Protein AF-A0A959UXY4-F1 (afdb_monomer_lite)

Sequence (237 aa):
GVEIIVDDTPGAIILSCFDPVRREIARLSMHQLVKDGRIHPARIEEIVGKTRKHLEEEIMEVGKRTCIDLGIHGLHGELIRMVGRMKYRSSYGQNLLQHSREVANLSAIMASELGLNPKAAKRAGLLHDIGKVPDEEPELPHAILGMKLAEKYGEKPDICNAIGAHHDEIEMTTLLSPIVQACDAISGARPGARREAVEAYIQRLKDLESLAMSYDGVTKAFAIQAGRELRVMVESE

Radius of gyration: 22.15 Å; chains: 1; bounding box: 49×63×54 Å

Foldseek 3Di:
DWDWDDDPPPPDIDIDDPALLLSVLVVQLVVVCVVVVDDDDVSSVVSSVVSNVVLQVQLLVQLVVLCVVLVHDDFFSVLSSLLSSLQRDDDLNHRRNVLLQQLLVQQLVVCVVVVHHSNLLSLLSNQLQSLVRDPDNDPDDSLQSSLVVCVVRPHDPLSSLLSNCLVHNDDNPDPSNVSSNVSSCVSCPDVVNRPCVPVVLVVLQVVLFVVLVVDPQWPGWGQPPSNPDIDTDGDDD

Secondary structure (DSSP, 8-state):
--EEE--SSTT--EEE-S-HHHHHHHHHHHHHHHHH----HHHHHHHHHHHHHHHHHHHHHHHHHHHHHHT-----HHHHHHHHHGGG-EETTEEHHHHHHHHHHHHHHHHHHTTS-HHHHHHHHHHTTGGGS-SS--SS-HHHHHHHHHHHTT--HHHHHHHHSTTSSS---STHHHHHHHHHHHHHHSTTTS-HHHHHHHHHHHHHHHHHHTSTTEEEEEEEGGGTEEEEEE---

Structure (mmCIF, N/CA/C/O backbone):
data_AF-A0A959UXY4-F1
#
_entry.id   AF-A0A959UXY4-F1
#
loop_
_atom_site.group_PDB
_atom_site.id
_atom_site.type_symbol
_atom_site.label_atom_id
_atom_site.label_alt_id
_atom_site.label_comp_id
_atom_site.label_asym_id
_atom_site.label_entity_id
_atom_site.label_seq_id
_atom_site.pdbx_PDB_ins_code
_atom_site.Cartn_x
_atom_site.Cartn_y
_atom_site.Cartn_z
_atom_site.occupancy
_atom_site.B_iso_or_equiv
_atom_site.auth_seq_id
_atom_site.auth_comp_id
_atom_site.auth_asym_id
_atom_site.auth_atom_id
_atom_site.pdbx_PDB_model_num
ATOM 1 N N . GLY A 1 1 ? 18.788 -4.533 -11.554 1.00 75.75 1 GLY A N 1
ATOM 2 C CA . GLY A 1 1 ? 17.656 -4.361 -10.618 1.00 75.75 1 GLY A CA 1
ATOM 3 C C . GLY A 1 1 ? 16.308 -4.552 -11.292 1.00 75.75 1 GLY A C 1
ATOM 4 O O . GLY A 1 1 ? 15.395 -5.044 -10.646 1.00 75.75 1 GLY A O 1
ATOM 5 N N . VAL A 1 2 ? 16.188 -4.171 -12.565 1.00 85.50 2 VAL A N 1
ATOM 6 C CA . VAL A 1 2 ? 15.090 -4.549 -13.464 1.00 85.50 2 VAL A CA 1
ATOM 7 C C . VAL A 1 2 ? 15.734 -5.310 -14.618 1.00 85.50 2 VAL A C 1
ATOM 9 O O . VAL A 1 2 ? 16.774 -4.868 -15.109 1.00 85.50 2 VAL A O 1
ATOM 12 N N . GLU A 1 3 ? 15.173 -6.451 -14.990 1.00 86.06 3 GLU A N 1
ATOM 13 C CA . GLU A 1 3 ? 15.590 -7.218 -16.159 1.00 86.06 3 GLU A CA 1
ATOM 14 C C . GLU A 1 3 ? 14.814 -6.720 -17.381 1.00 86.06 3 GLU A C 1
ATOM 16 O O . GLU A 1 3 ? 13.599 -6.508 -17.319 1.00 86.06 3 GLU A O 1
ATOM 21 N N . ILE A 1 4 ? 15.537 -6.478 -18.473 1.00 86.19 4 ILE A N 1
ATOM 22 C CA . ILE A 1 4 ? 14.972 -6.020 -19.740 1.00 86.19 4 ILE A CA 1
ATOM 23 C C . ILE A 1 4 ? 15.039 -7.197 -20.699 1.00 86.19 4 ILE A C 1
ATOM 25 O O . ILE A 1 4 ? 16.128 -7.641 -21.054 1.00 86.19 4 ILE A O 1
ATOM 29 N N . ILE A 1 5 ? 13.875 -7.685 -21.107 1.00 84.00 5 ILE A N 1
ATOM 30 C CA . ILE A 1 5 ? 13.743 -8.807 -22.028 1.00 84.00 5 ILE A CA 1
ATOM 31 C C . ILE A 1 5 ? 13.301 -8.234 -23.373 1.00 84.00 5 ILE A C 1
ATOM 33 O O . ILE A 1 5 ? 12.268 -7.565 -23.477 1.00 84.00 5 ILE A O 1
ATOM 37 N N . VAL A 1 6 ? 14.121 -8.478 -24.389 1.00 81.88 6 VAL A N 1
ATOM 38 C CA . VAL A 1 6 ? 13.830 -8.163 -25.787 1.00 81.88 6 VAL A CA 1
ATOM 39 C C . VAL A 1 6 ? 13.680 -9.499 -26.496 1.00 81.88 6 VAL A C 1
ATOM 41 O O . VAL A 1 6 ? 14.606 -10.304 -26.473 1.00 81.88 6 VAL A O 1
ATOM 44 N N . ASP A 1 7 ? 12.501 -9.736 -27.055 1.00 81.31 7 ASP A N 1
ATOM 45 C CA . ASP A 1 7 ? 12.156 -10.964 -27.773 1.00 81.31 7 ASP A CA 1
ATOM 46 C C . ASP A 1 7 ? 11.879 -10.639 -29.251 1.00 81.31 7 ASP A C 1
ATOM 48 O O . ASP A 1 7 ? 11.870 -9.470 -29.645 1.00 81.31 7 ASP A O 1
ATOM 52 N N . ASP A 1 8 ? 11.592 -11.657 -30.059 1.00 82.62 8 ASP A N 1
ATOM 53 C CA . ASP A 1 8 ? 11.307 -11.561 -31.495 1.00 82.62 8 ASP A CA 1
ATOM 54 C C . ASP A 1 8 ? 10.045 -10.736 -31.822 1.00 82.62 8 ASP A C 1
ATOM 56 O O . ASP A 1 8 ? 9.757 -10.468 -32.989 1.00 82.62 8 ASP A O 1
ATOM 60 N N . THR A 1 9 ? 9.287 -10.298 -30.809 1.00 79.06 9 THR A N 1
ATOM 61 C CA . THR A 1 9 ? 8.125 -9.416 -30.978 1.00 79.06 9 THR A CA 1
ATOM 62 C C . THR A 1 9 ? 8.576 -7.994 -31.345 1.00 79.06 9 THR A C 1
ATOM 64 O O . THR A 1 9 ? 9.109 -7.275 -30.492 1.00 79.06 9 THR A O 1
ATOM 67 N N . PRO A 1 10 ? 8.317 -7.512 -32.577 1.00 78.12 10 PRO A N 1
ATOM 68 C CA . PRO A 1 10 ? 8.800 -6.206 -33.010 1.00 78.12 10 PRO A CA 1
ATOM 69 C C . PRO A 1 10 ? 8.167 -5.066 -32.207 1.00 78.12 10 PRO A C 1
ATOM 71 O O . PRO A 1 10 ? 6.953 -5.013 -32.018 1.00 78.12 10 PRO A O 1
ATOM 74 N N . GLY A 1 11 ? 8.992 -4.114 -31.767 1.00 76.88 11 GLY A N 1
ATOM 75 C CA . GLY A 1 11 ? 8.528 -2.900 -31.087 1.00 76.88 11 GLY A CA 1
ATOM 76 C C . GLY A 1 11 ? 8.064 -3.095 -29.638 1.00 76.88 11 GLY A C 1
ATOM 77 O O . GLY A 1 11 ? 7.543 -2.147 -29.050 1.00 76.88 11 GLY A O 1
ATOM 78 N N . ALA A 1 12 ? 8.262 -4.279 -29.049 1.00 82.25 12 ALA A N 1
ATOM 79 C CA . ALA A 1 12 ? 7.937 -4.559 -27.655 1.00 82.25 12 ALA A CA 1
ATOM 80 C C . ALA A 1 12 ? 9.205 -4.746 -26.807 1.00 82.25 12 ALA A C 1
ATOM 82 O O . ALA A 1 12 ? 10.166 -5.384 -27.224 1.00 82.25 12 ALA A O 1
ATOM 83 N N . ILE A 1 13 ? 9.191 -4.195 -25.590 1.00 84.44 13 ILE A N 1
ATOM 84 C CA . ILE A 1 13 ? 10.221 -4.419 -24.570 1.00 84.44 13 ILE A CA 1
ATOM 85 C C . ILE A 1 13 ? 9.508 -4.839 -23.292 1.00 84.44 13 ILE A C 1
ATOM 87 O O . ILE A 1 13 ? 8.605 -4.140 -22.823 1.00 84.44 13 ILE A O 1
ATOM 91 N N . ILE A 1 14 ? 9.922 -5.965 -22.718 1.00 86.31 14 ILE A N 1
ATOM 92 C CA . ILE A 1 14 ? 9.356 -6.490 -21.479 1.00 86.31 14 ILE A CA 1
ATOM 93 C C . ILE A 1 14 ? 10.274 -6.100 -20.318 1.00 86.31 14 ILE A C 1
ATOM 95 O O . ILE A 1 14 ? 11.487 -6.291 -20.369 1.00 86.31 14 ILE A O 1
ATOM 99 N N . LEU A 1 15 ? 9.685 -5.541 -19.258 1.00 87.50 15 LEU A N 1
ATOM 100 C CA . LEU A 1 15 ? 10.387 -5.176 -18.027 1.00 87.50 15 LEU A CA 1
ATOM 101 C C . LEU A 1 15 ? 9.962 -6.113 -16.897 1.00 87.50 15 LEU A C 1
ATOM 103 O O . LEU A 1 15 ? 8.807 -6.080 -16.463 1.00 87.50 15 LEU A O 1
ATOM 107 N N . SER A 1 16 ? 10.904 -6.907 -16.396 1.00 83.81 16 SER A N 1
ATOM 108 C CA . SER A 1 16 ? 10.689 -7.834 -15.285 1.00 83.81 16 SER A CA 1
ATOM 109 C C . SER A 1 16 ? 11.364 -7.316 -14.012 1.00 83.81 16 SER A C 1
ATOM 111 O O . SER A 1 16 ? 12.561 -7.026 -13.986 1.00 83.81 16 SER A O 1
ATOM 113 N N . CYS A 1 17 ? 10.583 -7.121 -12.946 1.00 83.00 17 CYS A N 1
ATOM 114 C CA . CYS A 1 17 ? 11.075 -6.710 -11.627 1.00 83.00 17 CYS A CA 1
ATOM 115 C C . CYS A 1 17 ? 9.990 -6.907 -10.570 1.00 83.00 17 CYS A C 1
ATOM 117 O O . CYS A 1 17 ? 8.862 -6.471 -10.790 1.00 83.00 17 CYS A O 1
ATOM 119 N N . PHE A 1 18 ? 10.314 -7.485 -9.415 1.00 78.56 18 PHE A N 1
ATOM 120 C CA . PHE A 1 18 ? 9.359 -7.651 -8.312 1.00 78.56 18 PHE A CA 1
ATOM 121 C C . PHE A 1 18 ? 8.891 -6.313 -7.723 1.00 78.56 18 PHE A C 1
ATOM 123 O O . PHE A 1 18 ? 7.691 -6.118 -7.529 1.00 78.56 18 PHE A O 1
ATOM 130 N N . ASP A 1 19 ? 9.807 -5.356 -7.559 1.00 84.44 19 ASP A N 1
ATOM 131 C CA . ASP A 1 19 ? 9.499 -4.020 -7.047 1.00 84.44 19 ASP A CA 1
ATOM 132 C C . ASP A 1 19 ? 8.766 -3.182 -8.120 1.00 84.44 19 ASP A C 1
ATOM 134 O O . ASP A 1 19 ? 9.353 -2.826 -9.155 1.00 84.44 19 ASP A O 1
ATOM 138 N N . PRO A 1 20 ? 7.483 -2.834 -7.900 1.00 86.50 20 PRO A N 1
ATOM 139 C CA . PRO A 1 20 ? 6.706 -2.078 -8.873 1.00 86.50 20 PRO A CA 1
ATOM 140 C C . PRO A 1 20 ? 7.230 -0.653 -9.086 1.00 86.50 20 PRO A C 1
ATOM 142 O O . PRO A 1 20 ? 7.136 -0.134 -10.197 1.00 86.50 20 PRO A O 1
ATOM 145 N N . VAL A 1 21 ? 7.818 -0.026 -8.062 1.00 91.38 21 VAL A N 1
ATOM 146 C CA . VAL A 1 21 ? 8.375 1.330 -8.157 1.00 91.38 21 VAL A CA 1
ATOM 147 C C . VAL A 1 21 ? 9.617 1.304 -9.042 1.00 91.38 21 VAL A C 1
ATOM 149 O O . VAL A 1 21 ? 9.743 2.113 -9.959 1.00 91.38 21 VAL A O 1
ATOM 152 N N . ARG A 1 22 ? 10.512 0.324 -8.854 1.00 91.00 22 ARG A N 1
ATOM 153 C CA . ARG A 1 22 ? 11.678 0.149 -9.746 1.00 91.00 22 ARG A CA 1
ATOM 154 C C . ARG A 1 22 ? 11.259 -0.126 -11.183 1.00 91.00 22 ARG A C 1
ATOM 156 O O . ARG A 1 22 ? 11.876 0.412 -12.105 1.00 91.00 22 ARG A O 1
ATOM 163 N N . ARG A 1 23 ? 10.215 -0.936 -11.376 1.00 90.81 23 ARG A N 1
ATOM 164 C CA . ARG A 1 23 ? 9.656 -1.222 -12.703 1.00 90.81 23 ARG A CA 1
ATOM 165 C C . ARG A 1 23 ? 9.147 0.050 -13.381 1.00 90.81 23 ARG A C 1
ATOM 167 O O . ARG A 1 23 ? 9.431 0.260 -14.558 1.00 90.81 23 ARG A O 1
ATOM 174 N N . GLU A 1 24 ? 8.472 0.919 -12.635 1.00 92.44 24 GLU A N 1
ATOM 175 C CA . GLU A 1 24 ? 7.969 2.191 -13.155 1.00 92.44 24 GLU A CA 1
ATOM 176 C C . GLU A 1 24 ? 9.095 3.183 -13.477 1.00 92.44 24 GLU A C 1
ATOM 178 O O . GLU A 1 24 ? 9.081 3.798 -14.546 1.00 92.44 24 GLU A O 1
ATOM 183 N N . ILE A 1 25 ? 10.128 3.269 -12.627 1.00 94.44 25 ILE A N 1
ATOM 184 C CA . ILE A 1 25 ? 11.339 4.054 -12.922 1.00 94.44 25 ILE A CA 1
ATOM 185 C C . ILE A 1 25 ? 11.953 3.587 -14.242 1.00 94.44 25 ILE A C 1
ATOM 187 O O . ILE A 1 25 ? 12.269 4.418 -15.095 1.00 94.44 25 ILE A O 1
ATOM 191 N N . ALA A 1 26 ? 12.107 2.275 -14.437 1.00 93.75 26 ALA A N 1
ATOM 192 C CA . ALA A 1 26 ? 12.662 1.727 -15.670 1.00 93.75 26 ALA A CA 1
ATOM 193 C C . ALA A 1 26 ? 11.776 2.047 -16.882 1.00 93.75 26 ALA A C 1
ATOM 195 O O . ALA A 1 26 ? 12.289 2.515 -17.896 1.00 93.75 26 ALA A O 1
ATOM 196 N N . ARG A 1 27 ? 10.452 1.882 -16.768 1.00 93.75 27 ARG A N 1
ATOM 197 C CA . ARG A 1 27 ? 9.496 2.176 -17.846 1.00 93.75 27 ARG A CA 1
ATOM 198 C C . ARG A 1 27 ? 9.575 3.633 -18.302 1.00 93.75 27 ARG A C 1
ATOM 200 O O . ARG A 1 27 ? 9.703 3.898 -19.498 1.00 93.75 27 ARG A O 1
ATOM 207 N N . LEU A 1 28 ? 9.522 4.573 -17.359 1.00 94.06 28 LEU A N 1
ATOM 208 C CA . LEU A 1 28 ? 9.598 6.008 -17.637 1.00 94.06 28 LEU A CA 1
ATOM 209 C C . LEU A 1 28 ? 10.970 6.409 -18.190 1.00 94.06 28 LEU A C 1
ATOM 211 O O . LEU A 1 28 ? 11.040 7.164 -19.160 1.00 94.06 28 LEU A O 1
ATOM 215 N N . SER A 1 29 ? 12.049 5.860 -17.624 1.00 94.62 29 SER A N 1
ATOM 216 C CA . SER A 1 29 ? 13.415 6.133 -18.089 1.00 94.62 29 SER A CA 1
ATOM 217 C C . SER A 1 29 ? 13.623 5.649 -19.523 1.00 94.62 29 SER A C 1
ATOM 219 O O . SER A 1 29 ? 14.122 6.400 -20.358 1.00 94.62 29 SER A O 1
ATOM 221 N N . MET A 1 30 ? 13.182 4.427 -19.838 1.00 91.62 30 MET A N 1
ATOM 222 C CA . MET A 1 30 ? 13.254 3.861 -21.188 1.00 91.62 30 MET A CA 1
ATOM 223 C C . MET A 1 30 ? 12.446 4.687 -22.186 1.00 91.62 30 MET A C 1
ATOM 225 O O . MET A 1 30 ? 12.937 4.991 -23.270 1.00 91.62 30 MET A O 1
ATOM 229 N N . HIS A 1 31 ? 11.239 5.117 -21.813 1.00 91.56 31 HIS A N 1
ATOM 230 C CA . HIS A 1 31 ? 10.421 5.969 -22.672 1.00 91.56 31 HIS A CA 1
ATOM 231 C C . HIS A 1 31 ? 11.117 7.300 -23.005 1.00 91.56 31 HIS A C 1
ATOM 233 O O . HIS A 1 31 ? 11.117 7.728 -24.159 1.00 91.56 31 HIS A O 1
ATOM 239 N N . GLN A 1 32 ? 11.754 7.938 -22.016 1.00 92.50 32 GLN A N 1
ATOM 240 C CA . GLN A 1 32 ? 12.512 9.175 -22.228 1.00 92.50 32 GLN A CA 1
ATOM 241 C C . GLN A 1 32 ? 13.758 8.953 -23.096 1.00 92.50 32 GLN A C 1
ATOM 243 O O . GLN A 1 32 ? 13.992 9.730 -24.019 1.00 92.50 32 GLN A O 1
ATOM 248 N N . LEU A 1 33 ? 14.524 7.886 -22.843 1.00 92.69 33 LEU A N 1
ATOM 249 C CA . LEU A 1 33 ? 15.726 7.530 -23.607 1.00 92.69 33 LEU A CA 1
ATOM 250 C C . LEU A 1 33 ? 15.416 7.259 -25.084 1.00 92.69 33 LEU A C 1
ATOM 252 O O . LEU A 1 33 ? 16.105 7.777 -25.960 1.00 92.69 33 LEU A O 1
ATOM 256 N N . VAL A 1 34 ? 14.359 6.490 -25.362 1.00 90.81 34 VAL A N 1
ATOM 257 C CA . VAL A 1 34 ? 13.923 6.184 -26.735 1.00 90.81 34 VAL A CA 1
ATOM 258 C C . VAL A 1 34 ? 13.473 7.453 -27.457 1.00 90.81 34 VAL A C 1
ATOM 260 O O . VAL A 1 34 ? 13.837 7.658 -28.611 1.00 90.81 34 VAL A O 1
ATOM 263 N N . LYS A 1 35 ? 12.733 8.338 -26.777 1.00 90.75 35 LYS A N 1
ATOM 264 C CA . LYS A 1 35 ? 12.287 9.616 -27.349 1.00 90.75 35 LYS A CA 1
ATOM 265 C C . LYS A 1 35 ? 13.448 10.576 -27.642 1.00 90.75 35 LYS A C 1
ATOM 267 O O . LYS A 1 35 ? 13.383 11.324 -28.611 1.00 90.75 35 LYS A O 1
ATOM 272 N N . ASP A 1 36 ? 14.481 10.571 -26.804 1.00 89.94 36 ASP A N 1
ATOM 273 C CA . ASP A 1 36 ? 15.691 11.392 -26.960 1.00 89.94 36 ASP A CA 1
ATOM 274 C C . ASP A 1 36 ? 16.657 10.828 -28.024 1.00 89.94 36 ASP A C 1
ATOM 276 O O . ASP A 1 36 ? 17.483 11.555 -28.569 1.00 89.94 36 ASP A O 1
ATOM 280 N N . GLY A 1 37 ? 16.587 9.525 -28.324 1.00 87.00 37 GLY A N 1
ATOM 281 C CA . GLY A 1 37 ? 17.426 8.851 -29.326 1.00 87.00 37 GLY A CA 1
ATOM 282 C C . GLY A 1 37 ? 18.900 8.675 -28.930 1.00 87.00 37 GLY A C 1
ATOM 283 O O . GLY A 1 37 ? 19.669 8.058 -29.664 1.00 87.00 37 GLY A O 1
ATOM 284 N N . ARG A 1 38 ? 19.311 9.185 -27.762 1.00 89.00 38 ARG A N 1
ATOM 285 C CA . ARG A 1 38 ? 20.680 9.104 -27.230 1.00 89.00 38 ARG A CA 1
ATOM 286 C C . ARG A 1 38 ? 20.743 8.101 -26.089 1.00 89.00 38 ARG A C 1
ATOM 288 O O . ARG A 1 38 ? 20.351 8.401 -24.963 1.00 89.00 38 ARG A O 1
ATOM 295 N N . ILE A 1 39 ? 21.274 6.917 -26.376 1.00 91.19 39 ILE A N 1
ATOM 296 C CA . ILE A 1 39 ? 21.349 5.812 -25.417 1.00 91.19 39 ILE A CA 1
ATOM 297 C C . ILE A 1 39 ? 22.817 5.431 -25.217 1.00 91.19 39 ILE A C 1
ATOM 299 O O . ILE A 1 39 ? 23.380 4.640 -25.965 1.00 91.19 39 ILE A O 1
ATOM 303 N N . HIS A 1 40 ? 23.450 6.031 -24.209 1.00 90.44 40 HIS A N 1
ATOM 304 C CA . HIS A 1 40 ? 24.809 5.704 -23.769 1.00 90.44 40 HIS A CA 1
ATOM 305 C C . HIS A 1 40 ? 24.879 5.720 -22.232 1.00 90.44 40 HIS A C 1
ATOM 307 O O . HIS A 1 40 ? 24.042 6.380 -21.607 1.00 90.44 40 HIS A O 1
ATOM 313 N N . PRO A 1 41 ? 25.865 5.051 -21.601 1.00 93.94 41 PRO A N 1
ATOM 314 C CA . PRO A 1 41 ? 25.872 4.805 -20.154 1.00 93.94 41 PRO A CA 1
ATOM 315 C C . PRO A 1 41 ? 25.607 6.046 -19.287 1.00 93.94 41 PRO A C 1
ATOM 317 O O . PRO A 1 41 ? 24.658 6.057 -18.509 1.00 93.94 41 PRO A O 1
ATOM 320 N N . ALA A 1 42 ? 26.345 7.139 -19.508 1.00 94.31 42 ALA A N 1
ATOM 321 C CA . ALA A 1 42 ? 26.169 8.376 -18.738 1.00 94.31 42 ALA A CA 1
ATOM 322 C C . ALA A 1 42 ? 24.754 8.983 -18.849 1.00 94.31 42 ALA A C 1
ATOM 324 O O . ALA A 1 42 ? 24.222 9.516 -17.877 1.00 94.31 42 ALA A O 1
ATOM 325 N N . ARG A 1 43 ? 24.115 8.884 -20.023 1.00 92.94 43 ARG A N 1
ATOM 326 C CA . ARG A 1 43 ? 22.756 9.402 -20.230 1.00 92.94 43 ARG A CA 1
ATOM 327 C C . ARG A 1 43 ? 21.711 8.533 -19.542 1.00 92.94 43 ARG A C 1
ATOM 329 O O . ARG A 1 43 ? 20.743 9.061 -19.002 1.00 92.94 43 ARG A O 1
ATOM 336 N N . ILE A 1 44 ? 21.913 7.216 -19.549 1.00 93.62 44 ILE A N 1
ATOM 337 C CA . ILE A 1 44 ? 21.045 6.267 -18.845 1.00 93.62 44 ILE A CA 1
ATOM 338 C C . ILE A 1 44 ? 21.063 6.578 -17.347 1.00 93.62 44 ILE A C 1
ATOM 340 O O . ILE A 1 44 ? 20.001 6.739 -16.751 1.00 93.62 44 ILE A O 1
ATOM 344 N N . GLU A 1 45 ? 22.248 6.730 -16.753 1.00 93.94 45 GLU A N 1
ATOM 345 C CA . GLU A 1 45 ? 22.390 7.067 -15.332 1.00 93.94 45 GLU A CA 1
ATOM 346 C C . GLU A 1 45 ? 21.721 8.403 -14.982 1.00 93.94 45 GLU A C 1
ATOM 348 O O . GLU A 1 45 ? 20.969 8.485 -14.008 1.00 93.94 45 GLU A O 1
ATOM 353 N N . GLU A 1 46 ? 21.923 9.431 -15.813 1.00 95.00 46 GLU A N 1
ATOM 354 C CA . GLU A 1 46 ? 21.297 10.744 -15.645 1.00 95.00 46 GLU A CA 1
ATOM 355 C C . GLU A 1 46 ? 19.760 10.655 -15.654 1.00 95.00 46 GLU A C 1
ATOM 357 O O . GLU A 1 46 ? 19.098 11.174 -14.749 1.00 95.00 46 GLU A O 1
ATOM 362 N N . ILE A 1 47 ? 19.180 9.998 -16.666 1.00 95.75 47 ILE A N 1
ATOM 363 C CA . ILE A 1 47 ? 17.723 9.892 -16.826 1.00 95.75 47 ILE A CA 1
ATOM 364 C C . ILE A 1 47 ? 17.110 9.038 -15.717 1.00 95.75 47 ILE A C 1
ATOM 366 O O . ILE A 1 47 ? 16.077 9.418 -15.158 1.00 95.75 47 ILE A O 1
ATOM 370 N N . VAL A 1 48 ? 17.746 7.925 -15.347 1.00 95.38 48 VAL A N 1
ATOM 371 C CA . VAL A 1 48 ? 17.277 7.071 -14.247 1.00 95.38 48 VAL A CA 1
ATOM 372 C C . VAL A 1 48 ? 17.315 7.832 -12.922 1.00 95.38 48 VAL A C 1
ATOM 374 O O . VAL A 1 48 ? 16.3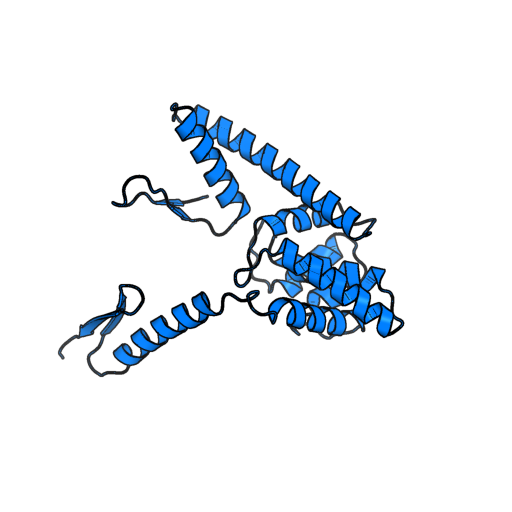48 7.773 -12.161 1.00 95.38 48 VAL A O 1
ATOM 377 N N . GLY A 1 49 ? 18.383 8.590 -12.654 1.00 96.31 49 GLY A N 1
ATOM 378 C CA . GLY A 1 49 ? 18.501 9.420 -11.454 1.00 96.31 49 GLY A CA 1
ATOM 379 C C . GLY A 1 49 ? 17.414 10.495 -11.372 1.00 96.31 49 GLY A C 1
ATOM 380 O O . GLY A 1 49 ? 16.745 10.626 -10.343 1.00 96.31 49 GLY A O 1
ATOM 381 N N . LYS A 1 50 ? 17.176 11.218 -12.474 1.00 96.31 50 LYS A N 1
ATOM 382 C CA . LYS A 1 50 ? 16.103 12.223 -12.570 1.00 96.31 50 LYS A CA 1
ATOM 383 C C . LYS A 1 50 ? 14.718 11.607 -12.384 1.00 96.31 50 LYS A C 1
ATOM 385 O O . LYS A 1 50 ? 13.925 12.116 -11.595 1.00 96.31 50 LYS A O 1
ATOM 390 N N . THR A 1 51 ? 14.449 10.497 -13.066 1.00 96.25 51 THR A N 1
ATOM 391 C CA . THR A 1 51 ? 13.161 9.792 -13.000 1.00 96.25 51 THR A CA 1
ATOM 392 C C . THR A 1 51 ? 12.892 9.262 -11.597 1.00 96.25 51 THR A C 1
ATOM 394 O O . THR A 1 51 ? 11.791 9.434 -11.086 1.00 96.25 51 THR A O 1
ATOM 397 N N . ARG A 1 52 ? 13.900 8.684 -10.930 1.00 95.50 52 ARG A N 1
ATOM 398 C CA . ARG A 1 52 ? 13.781 8.231 -9.538 1.00 95.50 52 ARG A CA 1
ATOM 399 C C . ARG A 1 52 ? 13.392 9.375 -8.605 1.00 95.50 52 ARG A C 1
ATOM 401 O O . ARG A 1 52 ? 12.482 9.207 -7.802 1.00 95.50 52 ARG A O 1
ATOM 408 N N . LYS A 1 53 ? 14.072 10.523 -8.710 1.00 96.25 53 LYS A N 1
ATOM 409 C CA . LYS A 1 53 ? 13.778 11.689 -7.868 1.00 96.25 53 LYS A CA 1
ATOM 410 C C . LYS A 1 53 ? 12.348 12.186 -8.085 1.00 96.25 53 LYS A C 1
ATOM 412 O O . LYS A 1 53 ? 11.629 12.394 -7.116 1.00 96.25 53 LYS A O 1
ATOM 417 N N . HIS A 1 54 ? 11.937 12.315 -9.345 1.00 96.25 54 HIS A N 1
ATOM 418 C CA . HIS A 1 54 ? 10.583 12.735 -9.692 1.00 96.25 54 HIS A CA 1
ATOM 419 C C . HIS A 1 54 ? 9.518 11.776 -9.141 1.00 96.25 54 HIS A C 1
ATOM 421 O O . HIS A 1 54 ? 8.525 12.217 -8.570 1.00 96.25 54 HIS A O 1
ATOM 427 N N . LEU A 1 55 ? 9.752 10.465 -9.252 1.00 95.94 55 LEU A N 1
ATOM 428 C CA . LEU A 1 55 ? 8.803 9.465 -8.774 1.00 95.94 55 LEU A CA 1
ATOM 429 C C . LEU A 1 55 ? 8.668 9.471 -7.245 1.00 95.94 55 LEU A C 1
ATOM 431 O O . LEU A 1 55 ? 7.566 9.302 -6.738 1.00 95.94 55 LEU A O 1
ATOM 435 N N . GLU A 1 56 ? 9.755 9.693 -6.500 1.00 95.69 56 GLU A N 1
ATOM 436 C CA . GLU A 1 56 ? 9.685 9.831 -5.036 1.00 95.69 56 GLU A CA 1
ATOM 437 C C . GLU A 1 56 ? 8.936 11.098 -4.593 1.00 95.69 56 GLU A C 1
ATOM 439 O O . GLU A 1 56 ? 8.173 11.063 -3.625 1.00 95.69 56 GLU A O 1
ATOM 444 N N . GLU A 1 57 ? 9.092 12.209 -5.319 1.00 97.44 57 GLU A N 1
ATOM 445 C CA . GLU A 1 57 ? 8.296 13.422 -5.089 1.00 97.44 57 GLU A CA 1
ATOM 446 C C . GLU A 1 57 ? 6.801 13.151 -5.323 1.00 97.44 57 GLU A C 1
ATOM 448 O O . GLU A 1 57 ? 5.973 13.484 -4.472 1.00 97.44 57 GLU A O 1
ATOM 453 N N . GLU A 1 58 ? 6.465 12.462 -6.417 1.00 97.44 58 GLU A N 1
ATOM 454 C CA . GLU A 1 58 ? 5.093 12.057 -6.733 1.00 97.44 58 GLU A CA 1
ATOM 455 C C . GLU A 1 58 ? 4.514 11.099 -5.680 1.00 97.44 58 GLU A C 1
ATOM 457 O O . GLU A 1 58 ? 3.378 11.277 -5.241 1.00 97.44 58 GLU A O 1
ATOM 462 N N . ILE A 1 59 ? 5.285 10.099 -5.237 1.00 97.75 59 ILE A N 1
ATOM 463 C CA . ILE A 1 59 ? 4.901 9.172 -4.160 1.00 97.75 59 ILE A CA 1
ATOM 464 C C . ILE A 1 59 ? 4.506 9.966 -2.914 1.00 97.75 59 ILE A C 1
ATOM 466 O O . ILE A 1 59 ? 3.421 9.774 -2.362 1.00 97.75 59 ILE A O 1
ATOM 470 N N . MET A 1 60 ? 5.362 10.892 -2.486 1.00 98.12 60 MET A N 1
ATOM 471 C CA . MET A 1 60 ? 5.102 11.708 -1.308 1.00 98.12 60 MET A CA 1
ATOM 472 C C . MET A 1 60 ? 3.858 12.593 -1.486 1.00 98.12 60 MET A C 1
ATOM 474 O O . MET A 1 60 ? 3.051 12.715 -0.562 1.00 98.12 60 MET A O 1
ATOM 478 N N . GLU A 1 61 ? 3.674 13.201 -2.658 1.00 98.25 61 GLU A N 1
ATOM 479 C CA . GLU A 1 61 ? 2.503 14.028 -2.964 1.00 98.25 61 GLU A CA 1
ATOM 480 C C . GLU A 1 61 ? 1.201 13.216 -2.931 1.00 98.25 61 GLU A C 1
ATOM 482 O O . GLU A 1 61 ? 0.237 13.615 -2.274 1.00 98.25 61 GLU A O 1
ATOM 487 N N . VAL A 1 62 ? 1.187 12.042 -3.567 1.00 98.31 62 VAL A N 1
ATOM 488 C CA . VAL A 1 62 ? 0.040 11.123 -3.580 1.00 98.31 62 VAL A CA 1
ATOM 489 C C . VAL A 1 62 ? -0.313 10.671 -2.164 1.00 98.31 62 VAL A C 1
ATOM 491 O O . VAL A 1 62 ? -1.491 10.671 -1.795 1.00 98.31 62 VAL A O 1
ATOM 494 N N . GLY A 1 63 ? 0.691 10.327 -1.353 1.00 98.31 63 GLY A N 1
ATOM 495 C CA . GLY A 1 63 ? 0.503 9.965 0.049 1.00 98.31 63 GLY A CA 1
ATOM 496 C C . GLY A 1 63 ? -0.136 11.096 0.856 1.00 98.31 63 GLY A C 1
ATOM 497 O O . GLY A 1 63 ? -1.158 10.893 1.519 1.00 98.31 63 GLY A O 1
ATOM 498 N N . LYS A 1 64 ? 0.414 12.314 0.752 1.00 98.38 64 LYS A N 1
ATOM 499 C CA . LYS A 1 64 ? -0.112 13.510 1.433 1.00 98.38 64 LYS A CA 1
ATOM 500 C C . LYS A 1 64 ? -1.545 13.812 1.014 1.00 98.38 64 LYS A C 1
ATOM 502 O O . LYS A 1 64 ? -2.405 13.993 1.874 1.00 98.38 64 LYS A O 1
ATOM 507 N N . ARG A 1 65 ? -1.810 13.825 -0.295 1.00 98.38 65 ARG A N 1
ATOM 508 C CA . ARG A 1 65 ? -3.145 14.067 -0.848 1.00 98.38 65 ARG A CA 1
ATOM 509 C C . ARG A 1 65 ? -4.147 13.032 -0.351 1.00 98.38 65 ARG A C 1
ATOM 511 O O . ARG A 1 65 ? -5.222 13.406 0.092 1.00 98.38 65 ARG A O 1
ATOM 518 N N . THR A 1 66 ? -3.772 11.754 -0.337 1.00 98.44 66 THR A N 1
ATOM 519 C CA . THR A 1 66 ? -4.636 10.681 0.176 1.00 98.44 66 THR A CA 1
ATOM 520 C C . THR A 1 66 ? -5.005 10.903 1.643 1.00 98.44 66 THR A C 1
ATOM 522 O O . THR A 1 66 ? -6.171 10.762 2.012 1.00 98.44 66 THR A O 1
ATOM 525 N N . CYS A 1 67 ? -4.037 11.286 2.479 1.00 98.00 67 CYS A N 1
ATOM 526 C CA . CYS A 1 67 ? -4.288 11.575 3.891 1.00 98.00 67 CYS A CA 1
ATOM 527 C C . CYS A 1 67 ? -5.234 12.773 4.066 1.00 98.00 67 CYS A C 1
ATOM 529 O O . CYS A 1 67 ? -6.154 12.707 4.881 1.00 98.00 67 CYS A O 1
ATOM 531 N N . ILE A 1 68 ? -5.046 13.837 3.275 1.00 97.88 68 ILE A N 1
ATOM 532 C CA . ILE A 1 68 ? -5.913 15.025 3.273 1.00 97.88 68 ILE A CA 1
ATOM 533 C C . ILE A 1 68 ? -7.338 14.654 2.853 1.00 97.88 68 ILE A C 1
ATOM 535 O O . ILE A 1 68 ? -8.275 14.944 3.594 1.00 97.88 68 ILE A O 1
ATOM 539 N N . ASP A 1 69 ? -7.496 13.960 1.724 1.00 97.56 69 ASP A N 1
ATOM 540 C CA . ASP A 1 69 ? -8.798 13.557 1.176 1.00 97.56 69 ASP A CA 1
ATOM 541 C C . ASP A 1 69 ? -9.594 12.687 2.165 1.00 97.56 69 ASP A C 1
ATOM 543 O O . ASP A 1 69 ? -10.819 12.770 2.240 1.00 97.56 69 ASP A O 1
ATOM 547 N N . LEU A 1 70 ? -8.904 11.845 2.942 1.00 97.75 70 LEU A N 1
ATOM 548 C CA . LEU A 1 70 ? -9.523 10.976 3.946 1.00 97.75 70 LEU A CA 1
ATOM 549 C C . LEU A 1 70 ? -9.722 11.656 5.312 1.00 97.75 70 LEU A C 1
ATOM 551 O O . LEU A 1 70 ? -10.412 11.095 6.171 1.00 97.75 70 LEU A O 1
ATOM 555 N N . GLY A 1 71 ? -9.157 12.847 5.529 1.00 96.81 71 GLY A N 1
ATOM 556 C CA . GLY A 1 71 ? -9.170 13.538 6.822 1.00 96.81 71 GLY A CA 1
ATOM 557 C C . GLY A 1 71 ? -8.306 12.853 7.888 1.00 96.81 71 GLY A C 1
ATOM 558 O O . GLY A 1 71 ? -8.636 12.889 9.076 1.00 96.81 71 GLY A O 1
ATOM 559 N N . ILE A 1 72 ? -7.229 12.178 7.474 1.00 97.44 72 ILE A N 1
ATOM 560 C CA . ILE A 1 72 ? -6.265 11.528 8.366 1.00 97.44 72 ILE A CA 1
ATOM 561 C C . ILE A 1 72 ? -5.097 12.486 8.606 1.00 97.44 72 ILE A C 1
ATOM 563 O O . ILE A 1 72 ? -4.406 12.909 7.680 1.00 97.44 72 ILE A O 1
ATOM 567 N N . HIS A 1 73 ? -4.857 12.810 9.875 1.00 94.00 73 HIS A N 1
ATOM 568 C CA . HIS A 1 73 ? -3.812 13.744 10.293 1.00 94.00 73 HIS A CA 1
ATOM 569 C C . HIS A 1 73 ? -2.805 13.081 11.235 1.00 94.00 73 HIS A C 1
ATOM 571 O O . HIS A 1 73 ? -3.132 12.126 11.946 1.00 94.00 73 HIS A O 1
ATOM 577 N N . GLY A 1 74 ? -1.586 13.624 11.265 1.00 94.38 74 GLY A N 1
ATOM 578 C CA . GLY A 1 74 ? -0.529 13.190 12.181 1.00 94.38 74 GLY A CA 1
ATOM 579 C C . GLY A 1 74 ? 0.055 11.814 11.863 1.00 94.38 74 GLY A C 1
ATOM 580 O O . GLY A 1 74 ? 0.509 11.144 12.780 1.00 94.38 74 GLY A O 1
ATOM 581 N N . LEU A 1 75 ? -0.015 11.355 10.609 1.00 96.25 75 LEU A N 1
ATOM 582 C CA . LEU A 1 75 ? 0.749 10.184 10.171 1.00 96.25 75 LEU A CA 1
ATOM 583 C C . LEU A 1 75 ? 2.231 10.546 10.068 1.00 96.25 75 LEU A C 1
ATOM 585 O O . LEU A 1 75 ? 2.579 11.638 9.613 1.00 96.25 75 LEU A O 1
ATOM 589 N N . HIS A 1 76 ? 3.100 9.616 10.454 1.00 98.19 76 HIS A N 1
ATOM 590 C CA . HIS A 1 76 ? 4.536 9.769 10.258 1.00 98.19 76 HIS A CA 1
ATOM 591 C C . HIS A 1 76 ? 4.874 9.894 8.764 1.00 98.19 76 HIS A C 1
ATOM 593 O O . HIS A 1 76 ? 4.251 9.240 7.924 1.00 98.19 76 HIS A O 1
ATOM 599 N N . GLY A 1 77 ? 5.890 10.695 8.424 1.00 97.75 77 GLY A N 1
ATOM 600 C CA . GLY A 1 77 ? 6.274 10.961 7.031 1.00 97.75 77 GLY A CA 1
ATOM 601 C C . GLY A 1 77 ? 6.570 9.696 6.221 1.00 97.75 77 GLY A C 1
ATOM 602 O O . GLY A 1 77 ? 6.204 9.621 5.052 1.00 97.75 77 GLY A O 1
ATOM 603 N N . GLU A 1 78 ? 7.145 8.675 6.859 1.00 97.00 78 GLU A N 1
ATOM 604 C CA . GLU A 1 78 ? 7.402 7.392 6.197 1.00 97.00 78 GLU A CA 1
ATOM 605 C C . GLU A 1 78 ? 6.118 6.603 5.907 1.00 97.00 78 GLU A C 1
ATOM 607 O O . GLU A 1 78 ? 5.970 6.067 4.816 1.00 97.00 78 GLU A O 1
ATOM 612 N N . LEU A 1 79 ? 5.133 6.606 6.812 1.00 98.00 79 LEU A N 1
ATOM 613 C CA . LEU A 1 79 ? 3.831 5.987 6.533 1.00 98.00 79 LEU A CA 1
ATOM 614 C C . LEU A 1 79 ? 3.114 6.715 5.391 1.00 98.00 79 LEU A C 1
ATOM 616 O O . LEU A 1 79 ? 2.529 6.073 4.524 1.00 98.00 79 LEU A O 1
ATOM 620 N N . ILE A 1 80 ? 3.212 8.048 5.339 1.00 98.38 80 ILE A N 1
ATOM 621 C CA . ILE A 1 80 ? 2.680 8.849 4.227 1.00 98.38 80 ILE A CA 1
ATOM 622 C C . ILE A 1 80 ? 3.360 8.452 2.910 1.00 98.38 80 ILE A C 1
ATOM 624 O O . ILE A 1 80 ? 2.672 8.219 1.914 1.00 98.38 80 ILE A O 1
ATOM 628 N N . ARG A 1 81 ? 4.693 8.328 2.901 1.00 97.81 81 ARG A N 1
ATOM 629 C CA . ARG A 1 81 ? 5.448 7.851 1.735 1.00 97.81 81 ARG A CA 1
ATOM 630 C C . ARG A 1 81 ? 4.973 6.462 1.301 1.00 97.81 81 ARG A C 1
ATOM 632 O O . ARG A 1 81 ? 4.677 6.257 0.127 1.00 97.81 81 ARG A O 1
ATOM 639 N N . MET A 1 82 ? 4.848 5.523 2.235 1.00 97.38 82 MET A N 1
ATOM 640 C CA . MET A 1 82 ? 4.395 4.161 1.952 1.00 97.38 82 MET A CA 1
ATOM 641 C C . MET A 1 82 ? 2.960 4.119 1.404 1.00 97.38 82 MET A C 1
ATOM 643 O O . MET A 1 82 ? 2.708 3.413 0.431 1.00 97.38 82 MET A O 1
ATOM 647 N N . VAL A 1 83 ? 2.038 4.932 1.932 1.00 98.25 83 VAL A N 1
ATOM 648 C CA . VAL A 1 83 ? 0.692 5.095 1.351 1.00 98.25 83 VAL A CA 1
ATOM 649 C C . VAL A 1 83 ? 0.794 5.552 -0.107 1.00 98.25 83 VAL A C 1
ATOM 651 O O . VAL A 1 83 ? 0.133 4.997 -0.979 1.00 98.25 83 VAL A O 1
ATOM 654 N N . GLY A 1 84 ? 1.679 6.502 -0.412 1.00 97.75 84 GLY A N 1
ATOM 655 C CA . GLY A 1 84 ? 1.966 6.908 -1.789 1.00 97.75 84 GLY A CA 1
ATOM 656 C C . GLY A 1 84 ? 2.454 5.764 -2.683 1.00 97.75 84 GLY A C 1
ATOM 657 O O . GLY A 1 84 ? 1.991 5.616 -3.817 1.00 97.75 84 GLY A O 1
ATOM 658 N N . ARG A 1 85 ? 3.340 4.904 -2.163 1.00 96.69 85 ARG A N 1
ATOM 659 C CA . ARG A 1 85 ? 3.886 3.739 -2.886 1.00 96.69 85 ARG A CA 1
ATOM 660 C C . ARG A 1 85 ? 2.808 2.730 -3.281 1.00 96.69 85 ARG A C 1
ATOM 662 O O . ARG A 1 85 ? 2.942 2.093 -4.326 1.00 96.69 85 ARG A O 1
ATOM 669 N N . MET A 1 86 ? 1.713 2.622 -2.519 1.00 96.56 86 MET A N 1
ATOM 670 C CA . MET A 1 86 ? 0.570 1.761 -2.866 1.00 96.56 86 MET A CA 1
ATOM 671 C C . MET A 1 86 ? -0.013 2.070 -4.249 1.00 96.56 86 MET A C 1
ATOM 673 O O . MET A 1 86 ? -0.571 1.174 -4.876 1.00 96.56 86 MET A O 1
ATOM 677 N N . LYS A 1 87 ? 0.160 3.293 -4.775 1.00 95.81 87 LYS A N 1
ATOM 678 C CA . LYS A 1 87 ? -0.265 3.651 -6.138 1.00 95.81 87 LYS A CA 1
ATOM 679 C C . LYS A 1 87 ? 0.376 2.761 -7.205 1.00 95.81 87 LYS A C 1
ATOM 681 O O . LYS A 1 87 ? -0.253 2.507 -8.227 1.00 95.81 87 LYS A O 1
ATOM 686 N N . TYR A 1 88 ? 1.596 2.282 -6.987 1.00 92.94 88 TYR A N 1
ATOM 687 C CA . TYR A 1 88 ? 2.320 1.465 -7.965 1.00 92.94 88 TYR A CA 1
ATOM 688 C C . TYR A 1 88 ? 2.108 -0.035 -7.748 1.00 92.94 88 TYR A C 1
ATOM 690 O O . TYR A 1 88 ? 2.421 -0.839 -8.622 1.00 92.94 88 TYR A O 1
ATOM 698 N N . ARG A 1 89 ? 1.540 -0.437 -6.607 1.00 89.62 89 ARG A N 1
ATOM 699 C CA . ARG A 1 89 ? 1.243 -1.836 -6.300 1.00 89.62 89 ARG A CA 1
ATOM 700 C C . ARG A 1 89 ? -0.167 -2.179 -6.775 1.00 89.62 89 ARG A C 1
ATOM 702 O O . ARG A 1 89 ? -1.110 -1.411 -6.599 1.00 89.62 89 ARG A O 1
ATOM 709 N N . SER A 1 90 ? -0.315 -3.363 -7.356 1.00 84.81 90 SER A N 1
ATOM 710 C CA . SER A 1 90 ? -1.625 -3.967 -7.598 1.00 84.81 90 SER A CA 1
ATOM 711 C C . SER A 1 90 ? -1.754 -5.246 -6.777 1.00 84.81 90 SER A C 1
ATOM 713 O O . SER A 1 90 ? -0.773 -5.971 -6.621 1.00 84.81 90 SER A O 1
ATOM 715 N N . SER A 1 91 ? -2.948 -5.516 -6.259 1.00 73.62 91 SER A N 1
ATOM 716 C CA . SER A 1 91 ? -3.309 -6.750 -5.558 1.00 73.62 91 SER A CA 1
ATOM 717 C C . SER A 1 91 ? -4.608 -7.267 -6.168 1.00 73.62 91 SER A C 1
ATOM 719 O O . SER A 1 91 ? -5.548 -6.498 -6.344 1.00 73.62 91 SER A O 1
ATOM 721 N N . TYR A 1 92 ? -4.644 -8.542 -6.559 1.00 64.81 92 TYR A N 1
ATOM 722 C CA . TYR A 1 92 ? -5.820 -9.189 -7.165 1.00 64.81 92 TYR A CA 1
ATOM 723 C C . TYR A 1 92 ? -6.425 -8.476 -8.398 1.00 64.81 92 TYR A C 1
ATOM 725 O O . TYR A 1 92 ? -7.607 -8.610 -8.705 1.00 64.81 92 TYR A O 1
ATOM 733 N N . GLY A 1 93 ? -5.607 -7.730 -9.150 1.00 71.00 93 GLY A N 1
ATOM 734 C CA . GLY A 1 93 ? -6.051 -6.977 -10.332 1.00 71.00 93 GLY A CA 1
ATOM 735 C C . GLY A 1 93 ? -6.601 -5.578 -10.034 1.00 71.00 93 GLY A C 1
ATOM 736 O O . GLY A 1 93 ? -6.966 -4.868 -10.971 1.00 71.00 93 GLY A O 1
ATOM 737 N N . GLN A 1 94 ? -6.591 -5.160 -8.769 1.00 81.00 94 GLN A N 1
ATOM 738 C CA . GLN A 1 94 ? -6.915 -3.811 -8.325 1.00 81.00 94 GLN A CA 1
ATOM 739 C C . GLN A 1 94 ? -5.681 -3.036 -7.888 1.00 81.00 94 GLN A C 1
ATOM 741 O O . GLN A 1 94 ? -4.706 -3.597 -7.394 1.00 81.00 94 GLN A O 1
ATOM 746 N N . ASN A 1 95 ? -5.743 -1.716 -8.042 1.00 92.19 95 ASN A N 1
ATOM 747 C CA . ASN A 1 95 ? -4.740 -0.821 -7.488 1.00 92.19 95 ASN A CA 1
ATOM 748 C C . ASN A 1 95 ? -4.819 -0.813 -5.953 1.00 92.19 95 ASN A C 1
ATOM 750 O O . ASN A 1 95 ? -5.894 -0.579 -5.401 1.00 92.19 95 ASN A O 1
ATOM 754 N N . LEU A 1 96 ? -3.685 -1.017 -5.278 1.00 95.00 96 LEU A N 1
ATOM 755 C CA . LEU A 1 96 ? -3.652 -1.165 -3.823 1.00 95.00 96 LEU A CA 1
ATOM 756 C C . LEU A 1 96 ? -4.067 0.118 -3.094 1.00 95.00 96 LEU A C 1
ATOM 758 O O . LEU A 1 96 ? -4.809 0.055 -2.123 1.00 95.00 96 LEU A O 1
ATOM 762 N N . LEU A 1 97 ? -3.644 1.292 -3.576 1.00 96.88 97 LEU A N 1
ATOM 763 C CA . LEU A 1 97 ? -4.037 2.559 -2.954 1.00 96.88 97 LEU A CA 1
ATOM 764 C C . LEU A 1 97 ? -5.551 2.761 -3.035 1.00 96.88 97 LEU A C 1
ATOM 766 O O . LEU A 1 97 ? -6.174 3.203 -2.074 1.00 96.88 97 LEU A O 1
ATOM 770 N N . GLN A 1 98 ? -6.151 2.434 -4.180 1.00 95.06 98 GLN A N 1
ATOM 771 C CA . GLN A 1 98 ? -7.593 2.560 -4.357 1.00 95.06 98 GLN A CA 1
ATOM 772 C C . GLN A 1 98 ? -8.370 1.590 -3.458 1.00 95.06 98 GLN A C 1
ATOM 774 O O . GLN A 1 98 ? -9.368 2.002 -2.868 1.00 95.06 98 GLN A O 1
ATOM 779 N N . HIS A 1 99 ? -7.888 0.349 -3.327 1.00 95.19 99 HIS A N 1
ATOM 780 C CA . HIS A 1 99 ? -8.398 -0.643 -2.375 1.00 95.19 99 HIS A CA 1
ATOM 781 C C . HIS A 1 99 ? -8.361 -0.097 -0.943 1.00 95.19 99 HIS A C 1
ATOM 783 O O . HIS A 1 99 ? -9.405 0.105 -0.327 1.00 95.19 99 HIS A O 1
ATOM 789 N N . SER A 1 100 ? -7.183 0.295 -0.454 1.00 97.62 100 SER A N 1
ATOM 790 C CA . SER A 1 100 ? -7.014 0.806 0.911 1.00 97.62 100 SER A CA 1
ATOM 791 C C . SER A 1 100 ? -7.840 2.063 1.200 1.00 97.62 100 SER A C 1
ATOM 793 O O . SER A 1 100 ? -8.347 2.229 2.309 1.00 97.62 100 SER A O 1
ATOM 795 N N . ARG A 1 101 ? -8.028 2.958 0.218 1.00 97.75 101 ARG A N 1
ATOM 796 C CA . ARG A 1 101 ? -8.904 4.137 0.368 1.00 97.75 101 ARG A CA 1
ATOM 797 C C . ARG A 1 101 ? -10.360 3.754 0.568 1.00 97.75 101 ARG A C 1
ATOM 799 O O . ARG A 1 101 ? -11.073 4.424 1.312 1.00 97.75 101 ARG A O 1
ATOM 806 N N . GLU A 1 102 ? -10.826 2.723 -0.116 1.00 96.25 102 GLU A N 1
ATOM 807 C CA . GLU A 1 102 ? -12.187 2.262 0.074 1.00 96.25 102 GLU A CA 1
ATOM 808 C C . GLU A 1 102 ? -12.353 1.521 1.395 1.00 96.25 102 GLU A C 1
ATOM 810 O O . GLU A 1 102 ? -13.283 1.853 2.126 1.00 96.25 102 GLU A O 1
ATOM 815 N N . VAL A 1 103 ? -11.443 0.601 1.734 1.00 97.88 103 VAL A N 1
ATOM 816 C CA . VAL A 1 103 ? -11.439 -0.072 3.042 1.00 97.88 103 VAL A CA 1
ATOM 817 C C . VAL A 1 103 ? -11.463 0.970 4.158 1.00 97.88 103 VAL A C 1
ATOM 819 O O . VAL A 1 103 ? -12.283 0.879 5.063 1.00 97.88 103 VAL A O 1
ATOM 822 N N . ALA A 1 104 ? -10.667 2.038 4.051 1.00 98.50 104 ALA A N 1
ATOM 823 C CA . ALA A 1 104 ? -10.707 3.162 4.984 1.00 98.50 104 ALA A CA 1
ATOM 824 C C . ALA A 1 104 ? -12.107 3.796 5.105 1.00 98.50 104 ALA A C 1
ATOM 826 O O . ALA A 1 104 ? -12.582 4.046 6.214 1.00 98.50 104 ALA A O 1
ATOM 827 N N . ASN A 1 105 ? -12.782 4.069 3.986 1.00 98.38 105 ASN A N 1
ATOM 828 C CA . ASN A 1 105 ? -14.116 4.671 3.997 1.00 98.38 105 ASN A CA 1
ATOM 829 C C . ASN A 1 105 ? -15.180 3.725 4.568 1.00 98.38 105 ASN A C 1
ATOM 831 O O . ASN A 1 105 ? -15.969 4.154 5.409 1.00 98.38 105 ASN A O 1
ATOM 835 N N . LEU A 1 106 ? -15.170 2.453 4.164 1.00 98.12 106 LEU A N 1
ATOM 836 C CA . LEU A 1 106 ? -16.076 1.424 4.678 1.00 98.12 106 LEU A CA 1
ATOM 837 C C . LEU A 1 106 ? -15.887 1.229 6.185 1.00 98.12 106 LEU A C 1
ATOM 839 O O . LEU A 1 106 ? -16.867 1.270 6.926 1.00 98.12 106 LEU A O 1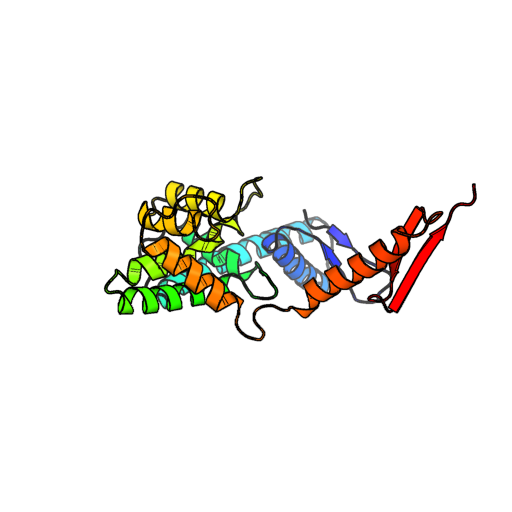
ATOM 843 N N . SER A 1 107 ? -14.639 1.145 6.652 1.00 98.56 107 SER A N 1
ATOM 844 C CA . SER A 1 107 ? -14.319 1.026 8.077 1.00 98.56 107 SER A CA 1
ATOM 845 C C . SER A 1 107 ? -14.823 2.224 8.876 1.00 98.56 107 SER A C 1
ATOM 847 O O . SER A 1 107 ? -15.316 2.058 9.988 1.00 98.56 107 SER A O 1
ATOM 849 N N . ALA A 1 108 ? -14.745 3.438 8.321 1.00 98.50 108 ALA A N 1
ATOM 850 C CA . ALA A 1 108 ? -15.280 4.628 8.980 1.00 98.50 108 ALA A CA 1
ATOM 851 C C . ALA A 1 108 ? -16.812 4.578 9.107 1.00 98.50 108 ALA A C 1
ATOM 853 O O . ALA A 1 108 ? -17.349 4.935 10.156 1.00 98.50 108 ALA A O 1
ATOM 854 N N . ILE A 1 109 ? -17.507 4.141 8.051 1.00 98.44 109 ILE A N 1
ATOM 855 C CA . ILE A 1 109 ? -18.970 4.004 8.041 1.00 98.44 109 ILE A CA 1
ATOM 856 C C . ILE A 1 109 ? -19.382 2.938 9.058 1.00 98.44 109 ILE A C 1
ATOM 858 O O . ILE A 1 109 ? -20.135 3.234 9.978 1.00 98.44 109 ILE A O 1
ATOM 862 N N . MET A 1 110 ? -18.805 1.739 8.965 1.00 98.00 110 MET A N 1
ATOM 863 C CA . MET A 1 110 ? -19.112 0.622 9.858 1.00 98.00 110 MET A CA 1
ATOM 864 C C . MET A 1 110 ? -18.839 0.965 11.327 1.00 98.00 110 MET A C 1
ATOM 866 O O . MET A 1 110 ? -19.673 0.703 12.187 1.00 98.00 110 MET A O 1
ATOM 870 N N . ALA A 1 111 ? -17.712 1.617 11.626 1.00 98.31 111 ALA A N 1
ATOM 871 C CA . ALA A 1 111 ? -17.420 2.067 12.982 1.00 98.31 111 ALA A CA 1
ATOM 872 C C . ALA A 1 111 ? -18.426 3.110 13.489 1.00 98.31 111 ALA A C 1
ATOM 874 O O . ALA A 1 111 ? -18.769 3.078 14.667 1.00 98.31 111 ALA A O 1
ATOM 875 N N . SER A 1 112 ? -18.916 4.006 12.624 1.00 98.00 112 SER A N 1
ATOM 876 C CA . SER A 1 112 ? -19.939 4.993 13.001 1.00 98.00 112 SER A CA 1
ATOM 877 C C . SER A 1 112 ? -21.258 4.317 13.377 1.00 98.00 112 SER A C 1
ATOM 879 O O . SER A 1 112 ? -21.818 4.631 14.423 1.00 98.00 112 SER A O 1
ATOM 881 N N . GLU A 1 113 ? -21.709 3.351 12.573 1.00 97.56 113 GLU A N 1
ATOM 882 C CA . GLU A 1 113 ? -22.943 2.589 12.828 1.00 97.56 113 GLU A CA 1
ATOM 883 C C . GLU A 1 113 ? -22.871 1.769 14.128 1.00 97.56 113 GLU A C 1
ATOM 885 O O . GLU A 1 113 ? -23.877 1.562 14.802 1.00 97.56 113 GLU A O 1
ATOM 890 N N . LEU A 1 114 ? -21.668 1.3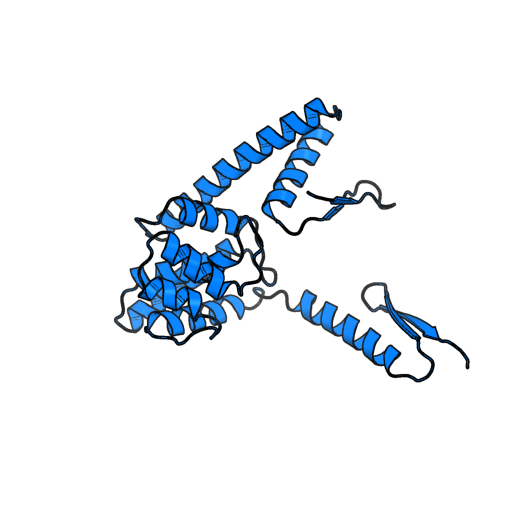40 14.520 1.00 96.50 114 LEU A N 1
ATOM 891 C CA . LEU A 1 114 ? -21.422 0.588 15.755 1.00 96.50 114 LEU A CA 1
ATOM 892 C C . LEU A 1 114 ? -21.125 1.480 16.976 1.00 96.50 114 LEU A C 1
ATOM 894 O O . LEU A 1 114 ? -20.813 0.963 18.047 1.00 96.50 114 LEU A O 1
ATOM 898 N N . GLY A 1 115 ? -21.186 2.810 16.840 1.00 96.25 115 GLY A N 1
ATOM 899 C CA . GLY A 1 115 ? -20.889 3.747 17.932 1.00 96.25 115 GLY A CA 1
ATOM 900 C C . GLY A 1 115 ? -19.409 3.799 18.343 1.00 96.25 115 GLY A C 1
ATOM 901 O O . GLY A 1 115 ? -19.084 4.218 19.455 1.00 96.25 115 GLY A O 1
ATOM 902 N N . LEU A 1 116 ? -18.502 3.371 17.464 1.00 96.88 116 LEU A N 1
ATOM 903 C CA . LEU A 1 116 ? -17.050 3.384 17.658 1.00 96.88 116 LEU A CA 1
ATOM 904 C C . LEU A 1 116 ? -16.422 4.641 17.044 1.00 96.88 116 LEU A C 1
ATOM 906 O O . LEU A 1 116 ? -17.099 5.491 16.475 1.00 96.88 116 LEU A O 1
ATOM 910 N N . ASN A 1 117 ? -15.098 4.789 17.157 1.00 97.06 117 ASN A N 1
ATOM 911 C CA . ASN A 1 117 ? -14.391 5.946 16.609 1.00 97.06 117 ASN A CA 1
ATOM 912 C C . ASN A 1 117 ? -14.131 5.791 15.091 1.00 97.06 117 ASN A C 1
ATOM 914 O O . ASN A 1 117 ? -13.198 5.073 14.708 1.00 97.06 117 ASN A O 1
ATOM 918 N N . PRO A 1 118 ? -14.844 6.524 14.211 1.00 97.88 118 PRO A N 1
ATOM 919 C CA . PRO A 1 118 ? -14.667 6.392 12.766 1.00 97.88 118 PRO A CA 1
ATOM 920 C C . PRO A 1 118 ? -13.310 6.885 12.269 1.00 97.88 118 PRO A C 1
ATOM 922 O O . PRO A 1 118 ? -12.815 6.402 11.253 1.00 97.88 118 PRO A O 1
ATOM 925 N N . LYS A 1 119 ? -12.669 7.828 12.975 1.00 97.75 119 LYS A N 1
ATOM 926 C CA . LYS A 1 119 ? -11.336 8.323 12.597 1.00 97.75 119 LYS A CA 1
ATOM 927 C C . LYS A 1 119 ? -10.273 7.247 12.805 1.00 97.75 119 LYS A C 1
ATOM 929 O O . LYS A 1 119 ? -9.380 7.118 11.971 1.00 97.75 119 LYS A O 1
ATOM 934 N N . ALA A 1 120 ? -10.376 6.479 13.890 1.00 97.88 120 ALA A N 1
ATOM 935 C CA . ALA A 1 120 ? -9.468 5.367 14.165 1.00 97.88 120 ALA A CA 1
ATOM 936 C C . ALA A 1 120 ? -9.666 4.231 13.149 1.00 97.88 120 ALA A C 1
ATOM 938 O O . ALA A 1 120 ? -8.704 3.803 12.519 1.00 97.88 120 ALA A O 1
ATOM 939 N N . ALA A 1 121 ? -10.916 3.831 12.895 1.00 98.31 121 ALA A N 1
ATOM 940 C CA . ALA A 1 121 ? -11.232 2.787 11.920 1.00 98.31 121 ALA A CA 1
ATOM 941 C C . ALA A 1 121 ? -10.794 3.152 10.492 1.00 98.31 121 ALA A C 1
ATOM 943 O O . ALA A 1 121 ? -10.204 2.331 9.793 1.00 98.31 121 ALA A O 1
ATOM 944 N N . LYS A 1 122 ? -11.002 4.409 10.072 1.00 98.44 122 LYS A N 1
ATOM 945 C CA . LYS A 1 122 ? -10.532 4.907 8.772 1.00 98.44 122 LYS A CA 1
ATOM 946 C C . LYS A 1 122 ? -9.010 4.849 8.645 1.00 98.44 122 LYS A C 1
ATOM 948 O O . LYS A 1 122 ? -8.488 4.456 7.606 1.00 98.44 122 LYS A O 1
ATOM 953 N N . ARG A 1 123 ? -8.297 5.234 9.707 1.00 98.56 123 ARG A N 1
ATOM 954 C CA . ARG A 1 123 ? -6.831 5.191 9.762 1.00 98.56 123 ARG A CA 1
ATOM 955 C C . ARG A 1 123 ? -6.306 3.759 9.659 1.00 98.56 123 ARG A C 1
ATOM 957 O O . ARG A 1 123 ? -5.432 3.511 8.836 1.00 98.56 123 ARG A O 1
ATOM 964 N N . ALA A 1 124 ? -6.875 2.830 10.426 1.00 98.50 124 ALA A N 1
ATOM 965 C CA . ALA A 1 124 ? -6.530 1.412 10.352 1.00 98.50 124 ALA A CA 1
ATOM 966 C C . ALA A 1 124 ? -6.840 0.820 8.968 1.00 98.50 124 ALA A C 1
ATOM 968 O O . ALA A 1 124 ? -5.988 0.166 8.378 1.00 98.50 124 ALA A O 1
ATOM 969 N N . GLY A 1 125 ? -8.007 1.137 8.398 1.00 98.44 125 GLY A N 1
ATOM 970 C CA . GLY A 1 125 ? -8.389 0.686 7.059 1.00 98.44 125 GLY A CA 1
ATOM 971 C C . GLY A 1 125 ? -7.454 1.185 5.953 1.00 98.44 125 GLY A C 1
ATOM 972 O O . GLY A 1 125 ? -7.149 0.428 5.039 1.00 98.44 125 GLY A O 1
ATOM 973 N N . LEU A 1 126 ? -6.923 2.411 6.043 1.00 98.69 126 LEU A N 1
ATOM 974 C CA . LEU A 1 126 ? -5.926 2.891 5.075 1.00 98.69 126 LEU A CA 1
ATOM 975 C C . LEU A 1 126 ? -4.598 2.121 5.185 1.00 98.69 126 LEU A C 1
ATOM 977 O O . LEU A 1 126 ? -3.925 1.905 4.178 1.00 98.69 126 LEU A O 1
ATOM 981 N N . LEU A 1 127 ? -4.209 1.741 6.403 1.00 98.56 127 LEU A N 1
ATOM 982 C CA . LEU A 1 127 ? -2.895 1.169 6.698 1.00 98.56 127 LEU A CA 1
ATOM 983 C C . LEU A 1 127 ? -2.855 -0.366 6.711 1.00 98.56 127 LEU A C 1
ATOM 985 O O . LEU A 1 127 ? -1.754 -0.907 6.761 1.00 98.56 127 LEU A O 1
ATOM 989 N N . HIS A 1 128 ? -3.996 -1.065 6.658 1.00 98.31 128 HIS A N 1
ATOM 990 C CA . HIS A 1 128 ? -4.060 -2.530 6.818 1.00 98.31 128 HIS A CA 1
ATOM 991 C C . HIS A 1 128 ? -3.074 -3.278 5.902 1.00 98.31 128 HIS A C 1
ATOM 993 O O . HIS A 1 128 ? -2.357 -4.172 6.336 1.00 98.31 128 HIS A O 1
ATOM 999 N N . ASP A 1 129 ? -2.941 -2.810 4.662 1.00 97.06 129 ASP A N 1
ATOM 1000 C CA . ASP A 1 129 ? -2.116 -3.425 3.625 1.00 97.06 129 ASP A CA 1
ATOM 1001 C C . ASP A 1 129 ? -0.741 -2.747 3.421 1.00 97.06 129 ASP A C 1
ATOM 1003 O O . ASP A 1 129 ? -0.042 -2.998 2.433 1.00 97.06 129 ASP A O 1
ATOM 1007 N N . ILE A 1 130 ? -0.309 -1.872 4.341 1.00 96.38 130 ILE A N 1
ATOM 1008 C CA . ILE A 1 130 ? 0.954 -1.112 4.221 1.00 96.38 130 ILE A CA 1
ATOM 1009 C C . ILE A 1 130 ? 2.192 -2.018 4.143 1.00 96.38 130 ILE A C 1
ATOM 1011 O O . ILE A 1 130 ? 3.197 -1.652 3.531 1.00 96.38 130 ILE A O 1
ATOM 1015 N N . GLY A 1 131 ? 2.103 -3.240 4.675 1.00 95.19 131 GLY A N 1
ATOM 1016 C CA . GLY A 1 131 ? 3.155 -4.250 4.568 1.00 95.19 131 GLY A CA 1
ATOM 1017 C C . GLY A 1 131 ? 3.370 -4.812 3.158 1.00 95.19 131 GLY A C 1
ATOM 1018 O O . GLY A 1 131 ? 4.333 -5.537 2.951 1.00 95.19 131 GLY A O 1
ATOM 1019 N N . LYS A 1 132 ? 2.539 -4.474 2.160 1.00 92.75 132 LYS A N 1
ATOM 1020 C CA . LYS A 1 132 ? 2.748 -4.884 0.754 1.00 92.75 132 LYS A CA 1
ATOM 1021 C C . LYS A 1 132 ? 3.690 -3.962 -0.028 1.00 92.75 132 LYS A C 1
ATOM 1023 O O . LYS A 1 132 ? 4.014 -4.259 -1.180 1.00 9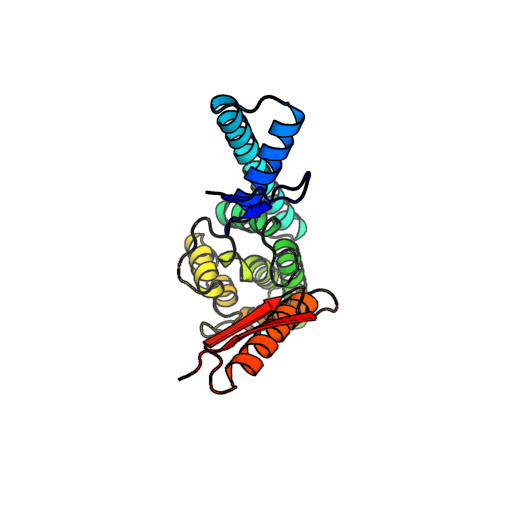2.75 132 LYS A O 1
ATOM 1028 N N . VAL A 1 133 ? 4.088 -2.826 0.553 1.00 92.81 133 VAL A N 1
ATOM 1029 C CA . VAL A 1 133 ? 4.914 -1.803 -0.118 1.00 92.81 133 VAL A CA 1
ATOM 1030 C C . VAL A 1 133 ? 6.218 -1.384 0.591 1.00 92.81 133 VAL A C 1
ATOM 1032 O O . VAL A 1 133 ? 6.667 -0.257 0.351 1.00 92.81 133 VAL A O 1
ATOM 1035 N N . PRO A 1 134 ? 6.869 -2.222 1.422 1.00 87.25 134 PRO A N 1
ATOM 1036 C CA . PRO A 1 134 ? 8.184 -1.892 1.974 1.00 87.25 134 PRO A CA 1
ATOM 1037 C C . PRO A 1 134 ? 9.246 -1.722 0.868 1.00 87.25 134 PRO A C 1
ATOM 1039 O O . PRO A 1 134 ? 9.039 -2.098 -0.289 1.00 87.25 134 PRO A O 1
ATOM 1042 N N . ASP A 1 135 ? 10.378 -1.097 1.207 1.00 81.19 135 ASP A N 1
ATOM 1043 C CA . ASP A 1 135 ? 11.552 -1.000 0.320 1.00 81.19 135 ASP A CA 1
ATOM 1044 C C . ASP A 1 135 ? 12.318 -2.329 0.207 1.00 81.19 135 ASP A C 1
ATOM 1046 O O . ASP A 1 135 ? 12.928 -2.614 -0.826 1.00 81.19 135 ASP A O 1
ATOM 1050 N N . GLU A 1 136 ? 12.266 -3.132 1.267 1.00 78.81 136 GLU A N 1
ATOM 1051 C CA . GLU A 1 136 ? 12.853 -4.466 1.372 1.00 78.81 136 GLU A CA 1
ATOM 1052 C C . GLU A 1 136 ? 11.729 -5.501 1.452 1.00 78.81 136 GLU A C 1
ATOM 1054 O O . GLU A 1 136 ? 10.669 -5.200 1.993 1.00 78.81 136 GLU A O 1
ATOM 1059 N N . GLU A 1 137 ? 11.944 -6.712 0.939 1.00 70.19 137 GLU A N 1
ATOM 1060 C CA .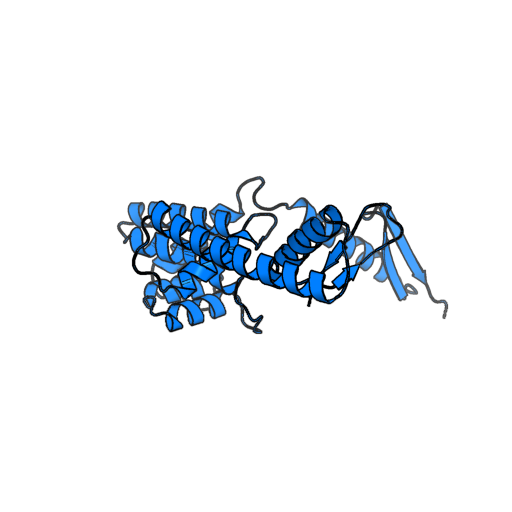 GLU A 1 137 ? 10.971 -7.811 1.010 1.00 70.19 137 GLU A CA 1
ATOM 1061 C C . GLU A 1 137 ? 11.381 -8.795 2.120 1.00 70.19 137 GLU A C 1
ATOM 1063 O O . GLU A 1 137 ? 12.099 -9.758 1.847 1.00 70.19 137 GLU A O 1
ATOM 1068 N N . PRO A 1 138 ? 11.006 -8.555 3.391 1.00 74.88 138 PRO A N 1
ATOM 1069 C CA . PRO A 1 138 ? 11.271 -9.506 4.461 1.00 74.88 138 PRO A CA 1
ATOM 1070 C C . PRO A 1 138 ? 10.338 -10.719 4.352 1.00 74.88 138 PRO A C 1
ATOM 1072 O O . PRO A 1 138 ? 9.199 -10.602 3.900 1.00 74.88 138 PRO A O 1
ATOM 1075 N N . GLU A 1 139 ? 10.786 -11.867 4.861 1.00 80.50 139 GLU A N 1
ATOM 1076 C CA . GLU A 1 139 ? 9.997 -13.105 4.984 1.00 80.50 139 GLU A CA 1
ATOM 1077 C C . GLU A 1 139 ? 8.967 -13.021 6.130 1.00 80.50 139 GLU A C 1
ATOM 1079 O O . GLU A 1 139 ? 8.917 -13.858 7.029 1.00 80.50 139 GLU A O 1
ATOM 1084 N N . LEU A 1 140 ? 8.160 -11.962 6.149 1.00 87.38 140 LEU A N 1
ATOM 1085 C CA . LEU A 1 140 ? 7.051 -11.798 7.084 1.00 87.38 140 LEU A CA 1
ATOM 1086 C C . LEU A 1 140 ? 5.740 -11.667 6.304 1.00 87.38 140 LEU A C 1
ATOM 1088 O O . LEU A 1 140 ? 5.723 -11.000 5.267 1.00 87.38 140 LEU A O 1
ATOM 1092 N N . PRO A 1 141 ? 4.624 -12.223 6.813 1.00 93.25 141 PRO A N 1
ATOM 1093 C CA . PRO A 1 141 ? 3.298 -11.911 6.289 1.00 93.25 141 PRO A CA 1
ATOM 1094 C C . PRO A 1 141 ? 3.065 -10.397 6.270 1.00 93.25 141 PRO A C 1
ATOM 1096 O O . PRO A 1 141 ? 3.508 -9.684 7.179 1.00 93.25 141 PRO A O 1
ATOM 1099 N N . HIS A 1 142 ? 2.365 -9.887 5.252 1.00 94.12 142 HIS A N 1
ATOM 1100 C CA . HIS A 1 142 ? 2.225 -8.439 5.073 1.00 94.12 142 HIS A CA 1
ATOM 1101 C C . HIS A 1 142 ? 1.471 -7.779 6.231 1.00 94.12 142 HIS A C 1
ATOM 1103 O O . HIS A 1 142 ? 1.813 -6.653 6.583 1.00 94.12 142 HIS A O 1
ATOM 1109 N N . ALA A 1 143 ? 0.514 -8.465 6.863 1.00 96.38 143 ALA A N 1
ATOM 1110 C CA . ALA A 1 143 ? -0.189 -7.954 8.039 1.00 96.38 143 ALA A CA 1
ATOM 1111 C C . ALA A 1 143 ? 0.776 -7.732 9.215 1.00 96.38 143 ALA A C 1
ATOM 1113 O O . ALA A 1 143 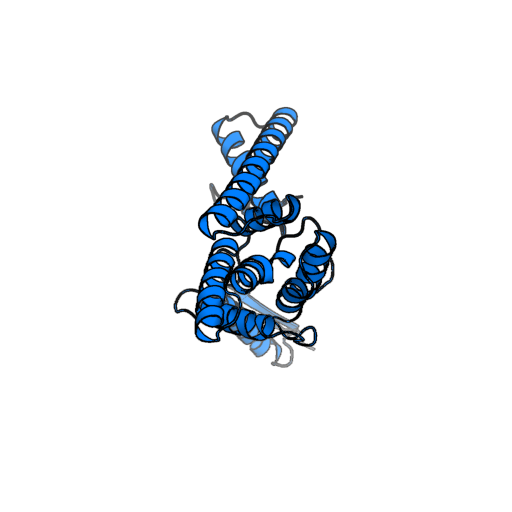? 0.852 -6.639 9.780 1.00 96.38 143 ALA A O 1
ATOM 1114 N N . ILE A 1 144 ? 1.612 -8.732 9.517 1.00 97.31 144 ILE A N 1
ATOM 1115 C CA . ILE A 1 144 ? 2.627 -8.655 10.579 1.00 97.31 144 ILE A CA 1
ATOM 1116 C C . ILE A 1 144 ? 3.665 -7.577 10.279 1.00 97.31 144 ILE A C 1
ATOM 1118 O O . ILE A 1 144 ? 4.047 -6.808 11.165 1.00 97.31 144 ILE A O 1
ATOM 1122 N N . LEU A 1 145 ? 4.133 -7.505 9.033 1.00 96.56 145 LEU A N 1
ATOM 1123 C CA . LEU A 1 145 ? 5.085 -6.480 8.626 1.00 96.56 145 LEU A CA 1
ATOM 1124 C C . LEU A 1 145 ? 4.473 -5.080 8.737 1.00 96.56 145 LEU A C 1
ATOM 1126 O O . LEU A 1 145 ? 5.099 -4.178 9.291 1.00 96.56 145 LEU A O 1
ATOM 1130 N N . GLY A 1 146 ? 3.246 -4.910 8.246 1.00 97.25 146 GLY A N 1
ATOM 1131 C CA . GLY A 1 146 ? 2.504 -3.658 8.321 1.00 97.25 146 GLY A CA 1
ATOM 1132 C C . GLY A 1 146 ? 2.312 -3.196 9.761 1.00 97.25 146 GLY A C 1
ATOM 1133 O O . GLY A 1 146 ? 2.575 -2.033 10.062 1.00 97.25 146 GLY A O 1
ATOM 1134 N N . MET A 1 147 ? 1.955 -4.115 10.663 1.00 98.00 147 MET A N 1
ATOM 1135 C CA . MET A 1 147 ? 1.828 -3.844 12.094 1.00 98.00 147 MET A CA 1
ATOM 1136 C C . MET A 1 147 ? 3.145 -3.346 12.691 1.00 98.00 147 MET A C 1
ATOM 1138 O O . MET A 1 147 ? 3.167 -2.292 13.323 1.00 98.00 147 MET A O 1
ATOM 1142 N N . LYS A 1 148 ? 4.253 -4.064 12.460 1.00 97.12 148 LYS A N 1
ATOM 1143 C CA . LYS A 1 148 ? 5.576 -3.682 12.986 1.00 97.12 148 LYS A CA 1
ATOM 1144 C C . LYS A 1 148 ? 6.039 -2.326 12.456 1.00 97.12 148 LYS A C 1
ATOM 1146 O O . LYS A 1 148 ? 6.665 -1.560 13.183 1.00 97.12 148 LYS A O 1
ATOM 1151 N N . LEU A 1 149 ? 5.747 -2.018 11.192 1.00 97.00 149 LEU A N 1
ATOM 1152 C CA . LEU A 1 149 ? 6.069 -0.719 10.599 1.00 97.00 149 LEU A CA 1
ATOM 1153 C C . LEU A 1 149 ? 5.210 0.396 11.202 1.00 97.00 149 LEU A C 1
ATOM 1155 O O . LEU A 1 149 ? 5.747 1.438 11.568 1.00 97.00 149 LEU A O 1
ATOM 1159 N N . ALA A 1 150 ? 3.904 0.176 11.353 1.00 97.81 150 ALA A N 1
ATOM 1160 C CA . ALA A 1 150 ? 3.008 1.132 11.994 1.00 97.81 150 ALA A CA 1
ATOM 1161 C C . ALA A 1 150 ? 3.445 1.428 13.439 1.00 97.81 150 ALA A C 1
ATOM 1163 O O . ALA A 1 150 ? 3.576 2.594 13.814 1.00 97.81 150 ALA A O 1
ATOM 1164 N N . GLU A 1 151 ? 3.775 0.388 14.208 1.00 97.94 151 GLU A N 1
ATOM 1165 C CA . GLU A 1 151 ? 4.291 0.503 15.575 1.00 97.94 151 GLU A CA 1
ATOM 1166 C C . GLU A 1 151 ? 5.617 1.273 15.618 1.00 97.94 151 GLU A C 1
ATOM 1168 O O . GLU A 1 151 ? 5.750 2.246 16.363 1.00 97.94 151 GLU A O 1
ATOM 1173 N N . LYS A 1 152 ? 6.577 0.912 14.754 1.00 97.25 152 LYS A N 1
ATOM 1174 C CA . LYS A 1 152 ? 7.870 1.604 14.627 1.00 97.25 152 LYS A CA 1
ATOM 1175 C C . LYS A 1 152 ? 7.707 3.104 14.367 1.00 97.25 152 LYS A C 1
ATOM 1177 O O . LYS A 1 152 ? 8.529 3.894 14.827 1.00 97.25 152 LYS A O 1
ATOM 1182 N N . TYR A 1 153 ? 6.675 3.496 13.623 1.00 97.81 153 TYR A N 1
ATOM 1183 C CA . TYR A 1 153 ? 6.390 4.890 13.282 1.00 97.81 153 TYR A CA 1
ATOM 1184 C C . TYR A 1 153 ? 5.356 5.561 14.204 1.00 97.81 153 TYR A C 1
ATOM 1186 O O . TYR A 1 153 ? 4.885 6.657 13.893 1.00 97.81 153 TYR A O 1
ATOM 1194 N N . GLY A 1 154 ? 5.060 4.956 15.358 1.00 96.81 154 GLY A N 1
ATOM 1195 C CA . GLY A 1 154 ? 4.314 5.586 16.448 1.00 96.81 154 GLY A CA 1
ATOM 1196 C C . GLY A 1 154 ? 2.792 5.534 16.316 1.00 96.81 154 GLY A C 1
ATOM 1197 O O . GLY A 1 154 ? 2.105 6.338 16.949 1.00 96.81 154 GLY A O 1
ATOM 1198 N N . GLU A 1 155 ? 2.246 4.624 15.506 1.00 98.06 155 GLU A N 1
ATOM 1199 C CA . GLU A 1 155 ? 0.806 4.365 15.514 1.00 98.06 155 GLU A CA 1
ATOM 1200 C C . GLU A 1 155 ? 0.362 3.684 16.814 1.00 98.06 155 GLU A C 1
ATOM 1202 O O . GLU A 1 155 ? 1.134 3.039 17.525 1.00 98.06 155 GLU A O 1
ATOM 1207 N N . LYS A 1 156 ? -0.910 3.884 17.157 1.00 97.75 156 LYS A N 1
ATOM 1208 C CA . LYS A 1 156 ? -1.469 3.407 18.423 1.00 97.75 156 LYS A CA 1
ATOM 1209 C C . LYS A 1 156 ? -1.662 1.882 18.417 1.00 97.75 156 LYS A C 1
ATOM 1211 O O . LYS A 1 156 ? -1.935 1.323 17.354 1.00 97.75 156 LYS A O 1
ATOM 1216 N N . PRO A 1 157 ? -1.616 1.211 19.587 1.00 98.12 157 PRO A N 1
ATOM 1217 C CA . PRO A 1 157 ? -1.753 -0.246 19.671 1.00 98.12 157 PRO A CA 1
ATOM 1218 C C . PRO A 1 157 ? -3.031 -0.810 19.038 1.00 98.12 157 PRO A C 1
ATOM 1220 O O . PRO A 1 157 ? -3.000 -1.892 18.462 1.00 98.12 157 PRO A O 1
ATOM 1223 N N . ASP A 1 158 ? -4.143 -0.075 19.101 1.00 98.00 158 ASP A N 1
ATOM 1224 C CA . ASP A 1 158 ? -5.415 -0.454 18.481 1.00 98.00 158 ASP A CA 1
ATOM 1225 C C . ASP A 1 158 ? -5.351 -0.438 16.946 1.00 98.00 158 ASP A C 1
ATOM 1227 O O . ASP A 1 158 ? -5.831 -1.364 16.293 1.00 98.00 158 ASP A O 1
ATOM 1231 N N . ILE A 1 159 ? -4.692 0.569 16.367 1.00 98.44 159 ILE A N 1
ATOM 1232 C CA . ILE A 1 159 ? -4.408 0.645 14.928 1.00 98.44 159 ILE A CA 1
ATOM 1233 C C . ILE A 1 159 ? -3.448 -0.473 14.513 1.00 98.44 159 ILE A C 1
ATOM 1235 O O . ILE A 1 159 ? -3.707 -1.167 13.533 1.00 98.44 159 ILE A O 1
ATOM 1239 N N . CYS A 1 160 ? -2.370 -0.680 15.271 1.00 98.62 160 CYS A N 1
ATOM 1240 C CA . CYS A 1 160 ? -1.398 -1.740 15.014 1.00 98.62 160 CYS A CA 1
ATOM 1241 C C . CYS A 1 160 ? -2.055 -3.126 15.044 1.00 98.62 160 CYS A C 1
ATOM 1243 O O . CYS A 1 160 ? -1.835 -3.912 14.127 1.00 98.62 160 CYS A O 1
ATOM 1245 N N . ASN A 1 161 ? -2.908 -3.413 16.034 1.00 98.62 161 ASN A N 1
ATOM 1246 C CA . ASN A 1 161 ? -3.631 -4.682 16.104 1.00 98.62 161 ASN A CA 1
ATOM 1247 C C . ASN A 1 161 ? -4.573 -4.874 14.910 1.00 98.62 161 ASN A C 1
ATOM 1249 O O . ASN A 1 161 ? -4.582 -5.952 14.328 1.00 98.62 161 ASN A O 1
ATOM 1253 N N . ALA A 1 162 ? -5.305 -3.836 14.501 1.00 98.50 162 ALA A N 1
ATOM 1254 C CA . ALA A 1 162 ? -6.179 -3.923 13.334 1.00 98.50 162 ALA A CA 1
ATOM 1255 C C . ALA A 1 162 ? -5.404 -4.202 12.034 1.00 98.50 162 ALA A C 1
ATOM 1257 O O . ALA A 1 162 ? -5.886 -4.942 11.183 1.00 98.50 162 ALA A O 1
ATOM 1258 N N . ILE A 1 163 ? -4.189 -3.660 11.895 1.00 98.62 163 ILE A N 1
ATOM 1259 C CA . ILE A 1 163 ? -3.291 -3.979 10.775 1.00 98.62 163 ILE A CA 1
ATOM 1260 C C . ILE A 1 163 ? -2.742 -5.404 10.903 1.00 98.62 163 ILE A C 1
ATOM 1262 O O . ILE A 1 163 ? -2.679 -6.117 9.915 1.00 98.62 163 ILE A O 1
ATOM 1266 N N . GLY A 1 164 ? -2.338 -5.842 12.093 1.00 97.94 164 GLY A N 1
ATOM 1267 C CA . GLY A 1 164 ? -1.711 -7.152 12.278 1.00 97.94 164 GLY A CA 1
ATOM 1268 C C . GLY A 1 164 ? -2.675 -8.334 12.219 1.00 97.94 164 GLY A C 1
ATOM 1269 O O . GLY A 1 164 ? -2.242 -9.429 11.888 1.00 97.94 164 GLY A O 1
ATOM 1270 N N . ALA A 1 165 ? -3.949 -8.119 12.552 1.00 97.81 165 ALA A N 1
ATOM 1271 C CA . ALA A 1 165 ? -4.939 -9.181 12.730 1.00 97.81 165 ALA A CA 1
ATOM 1272 C C . ALA A 1 165 ? -5.929 -9.325 11.562 1.00 97.81 165 ALA A C 1
ATOM 1274 O O . ALA A 1 165 ? -6.819 -10.167 11.634 1.00 97.81 165 ALA A O 1
ATOM 1275 N N . HIS A 1 166 ? -5.846 -8.499 10.510 1.00 97.44 166 HIS A N 1
ATOM 1276 C CA . HIS A 1 166 ? -6.889 -8.473 9.473 1.00 97.44 166 HIS A CA 1
ATOM 1277 C C . HIS A 1 166 ? -6.969 -9.746 8.609 1.00 97.44 166 HIS A C 1
ATOM 1279 O O . HIS A 1 166 ? -8.009 -9.966 7.991 1.00 97.44 166 HIS A O 1
ATOM 1285 N N . HIS A 1 167 ? -5.948 -10.611 8.599 1.00 95.81 167 HIS A N 1
ATOM 1286 C CA . HIS A 1 167 ? -6.042 -11.974 8.059 1.00 95.81 167 HIS A CA 1
ATOM 1287 C C . HIS A 1 167 ? -5.780 -13.047 9.131 1.00 95.81 167 HIS A C 1
ATOM 1289 O O . HIS A 1 167 ? -5.265 -14.123 8.829 1.00 95.81 167 HIS A O 1
ATOM 1295 N N . ASP A 1 168 ? -6.156 -12.758 10.380 1.00 94.88 168 ASP A N 1
ATOM 1296 C CA . ASP A 1 168 ? -6.102 -13.691 11.510 1.00 94.88 168 ASP A CA 1
ATOM 1297 C C . ASP A 1 168 ? -4.683 -14.166 11.893 1.00 94.88 168 ASP A C 1
ATOM 1299 O O . ASP A 1 168 ? -4.521 -15.196 12.547 1.00 94.88 168 ASP A O 1
ATOM 1303 N N . GLU A 1 169 ? -3.629 -13.416 11.541 1.00 93.88 169 GLU A N 1
ATOM 1304 C CA . GLU A 1 169 ? -2.249 -13.771 11.913 1.00 93.88 169 GLU A CA 1
ATOM 1305 C C . GLU A 1 169 ? -1.938 -13.570 13.402 1.00 93.88 169 GLU A C 1
ATOM 1307 O O . GLU A 1 169 ? -0.997 -14.169 13.929 1.00 93.88 169 GLU A O 1
ATOM 1312 N N . ILE A 1 170 ? -2.709 -12.717 14.080 1.00 97.19 170 ILE A N 1
ATOM 1313 C CA . ILE A 1 170 ? -2.660 -12.497 15.529 1.00 97.19 170 ILE A CA 1
ATOM 1314 C C . ILE A 1 170 ? -4.076 -12.346 16.081 1.00 97.19 170 ILE A C 1
ATOM 1316 O O . ILE A 1 170 ? -5.023 -12.057 15.352 1.00 97.19 170 ILE A O 1
ATOM 1320 N N . GLU A 1 171 ? -4.207 -12.467 17.400 1.00 97.38 171 GLU A N 1
ATOM 1321 C CA . GLU A 1 171 ? -5.475 -12.256 18.093 1.00 97.38 171 GLU A CA 1
ATOM 1322 C C . GLU A 1 171 ? -6.029 -10.835 17.874 1.00 97.38 171 GLU A C 1
ATOM 1324 O O . GLU A 1 171 ? -5.329 -9.827 18.028 1.00 97.38 171 GLU A O 1
ATOM 1329 N N . MET A 1 172 ? -7.322 -10.748 17.555 1.00 97.94 172 MET A N 1
ATOM 1330 C CA . MET A 1 172 ? -8.056 -9.486 17.497 1.00 97.94 172 MET A CA 1
ATOM 1331 C C . MET A 1 172 ? -8.367 -9.003 18.914 1.00 97.94 172 MET A C 1
ATOM 1333 O O . MET A 1 172 ? -9.296 -9.478 19.560 1.00 97.94 172 MET A O 1
ATOM 1337 N N . THR A 1 173 ? -7.611 -8.019 19.394 1.00 97.31 173 THR A N 1
ATOM 1338 C CA . THR A 1 173 ? -7.757 -7.477 20.758 1.00 97.31 173 THR A CA 1
ATOM 1339 C C . THR A 1 173 ? -8.626 -6.221 20.810 1.00 97.31 173 THR A C 1
ATOM 1341 O O . THR A 1 173 ? -8.922 -5.705 21.888 1.00 97.31 173 THR A O 1
ATOM 1344 N N . THR A 1 174 ? -9.059 -5.714 19.650 1.00 95.38 174 THR A N 1
ATOM 1345 C CA . THR A 1 174 ? -9.898 -4.516 19.538 1.00 95.38 174 THR A CA 1
ATOM 1346 C C . THR A 1 174 ? -11.015 -4.710 18.520 1.00 95.38 174 THR A C 1
ATOM 1348 O O . THR A 1 174 ? -10.876 -5.479 17.573 1.00 95.38 174 THR A O 1
ATOM 1351 N N . LEU A 1 175 ? -12.105 -3.948 18.660 1.00 96.69 175 LEU A N 1
ATOM 1352 C CA . LEU A 1 175 ? -13.209 -3.955 17.693 1.00 96.69 175 LEU A CA 1
ATOM 1353 C C . LEU A 1 175 ? -12.834 -3.358 16.325 1.00 96.69 175 LEU A C 1
ATOM 1355 O O . LEU A 1 175 ? -13.578 -3.539 15.367 1.00 96.69 175 LEU A O 1
ATOM 1359 N N . LEU A 1 176 ? -11.692 -2.670 16.201 1.00 97.88 176 LEU A N 1
ATOM 1360 C CA . LEU A 1 176 ? -11.228 -2.166 14.905 1.00 97.88 176 LEU A CA 1
ATOM 1361 C C . LEU A 1 176 ? -10.805 -3.307 13.974 1.00 97.88 176 LEU A C 1
ATOM 1363 O O . LEU A 1 176 ? -11.022 -3.213 12.770 1.00 97.88 176 LEU A O 1
ATOM 1367 N N . SER A 1 177 ? -10.242 -4.381 14.522 1.00 98.06 177 SER A N 1
ATOM 1368 C CA . SER A 1 177 ? -9.719 -5.519 13.764 1.00 98.06 177 SER A CA 1
ATOM 1369 C C . SER A 1 177 ? -10.798 -6.263 12.963 1.00 98.06 177 SER A C 1
ATOM 1371 O O . SER A 1 177 ? -10.651 -6.340 11.742 1.00 98.06 177 SER A O 1
ATOM 1373 N N . PRO A 1 178 ? -11.924 -6.709 13.562 1.00 97.81 178 PRO A N 1
ATOM 1374 C CA . PRO A 1 178 ? -12.995 -7.344 12.794 1.00 97.81 178 PRO A CA 1
ATOM 1375 C C . PRO A 1 178 ? -13.667 -6.376 11.809 1.00 97.81 178 PRO A C 1
ATOM 1377 O O . PRO A 1 178 ? -14.117 -6.801 10.749 1.00 97.81 178 PRO A O 1
ATOM 1380 N N . ILE A 1 179 ? -13.700 -5.067 12.102 1.00 98.38 179 ILE A N 1
ATOM 1381 C CA . ILE A 1 179 ? -14.212 -4.055 11.161 1.00 98.38 179 ILE A CA 1
ATOM 1382 C C . ILE A 1 179 ? -13.318 -3.963 9.927 1.00 98.38 179 ILE A C 1
ATOM 1384 O O . ILE A 1 179 ? -13.820 -4.002 8.805 1.00 98.38 179 ILE A O 1
ATOM 1388 N N . VAL A 1 180 ? -12.002 -3.840 10.121 1.00 98.44 180 VAL A N 1
ATOM 1389 C CA . VAL A 1 180 ? -11.040 -3.747 9.017 1.00 98.44 180 VAL A CA 1
ATOM 1390 C C . VAL A 1 180 ? -11.059 -5.023 8.185 1.00 98.44 180 VAL A C 1
ATOM 1392 O O . VAL A 1 180 ? -11.145 -4.921 6.966 1.00 98.44 180 VAL A O 1
ATOM 1395 N N . GLN A 1 181 ? -11.073 -6.198 8.819 1.00 98.06 181 GLN A N 1
ATOM 1396 C CA . GLN A 1 181 ? -11.183 -7.483 8.125 1.00 98.06 181 GLN A CA 1
ATOM 1397 C C . GLN A 1 181 ? -12.470 -7.574 7.290 1.00 98.06 181 GLN A C 1
ATOM 1399 O O . GLN A 1 181 ? -12.425 -7.914 6.107 1.00 98.06 181 GLN A O 1
ATOM 1404 N N . ALA A 1 182 ? -13.624 -7.223 7.867 1.00 97.50 182 ALA A N 1
ATOM 1405 C CA . ALA A 1 182 ? -14.889 -7.234 7.139 1.00 97.50 182 ALA A CA 1
ATOM 1406 C C . ALA A 1 182 ? -14.876 -6.251 5.955 1.00 97.50 182 ALA A C 1
ATOM 1408 O O . ALA A 1 182 ? -15.332 -6.583 4.862 1.00 97.50 182 ALA A O 1
ATOM 1409 N N . CYS A 1 183 ? -14.330 -5.048 6.145 1.00 97.38 183 CYS A N 1
ATOM 1410 C CA . CYS A 1 183 ? -14.260 -4.028 5.101 1.00 97.38 183 CYS A CA 1
ATOM 1411 C C . CYS A 1 183 ? -13.268 -4.384 3.982 1.00 97.38 183 CYS A C 1
ATOM 1413 O O . CYS A 1 183 ? -13.553 -4.090 2.820 1.00 97.38 183 CYS A O 1
ATOM 1415 N N . ASP A 1 184 ? -12.150 -5.042 4.304 1.00 95.75 184 ASP A N 1
ATOM 1416 C CA . ASP A 1 184 ? -11.212 -5.614 3.329 1.00 95.75 184 ASP A CA 1
ATOM 1417 C C . ASP A 1 184 ? -11.904 -6.674 2.460 1.00 95.75 184 ASP A C 1
ATOM 1419 O O . ASP A 1 184 ? -11.908 -6.582 1.227 1.00 95.75 184 ASP A O 1
ATOM 1423 N N . ALA A 1 185 ? -12.612 -7.612 3.098 1.00 92.88 185 ALA A N 1
ATOM 1424 C CA . ALA A 1 185 ? -13.382 -8.636 2.402 1.00 92.88 185 ALA A CA 1
ATOM 1425 C C . ALA A 1 185 ? -14.466 -8.031 1.492 1.00 92.88 185 ALA A C 1
ATOM 1427 O O . ALA A 1 185 ? -14.591 -8.436 0.334 1.00 92.88 185 ALA A O 1
ATOM 1428 N N . ILE A 1 186 ? -15.213 -7.028 1.972 1.00 92.19 186 ILE A N 1
ATOM 1429 C CA . ILE A 1 186 ? -16.229 -6.319 1.176 1.00 92.19 186 ILE A CA 1
ATOM 1430 C C . ILE A 1 186 ? -15.588 -5.629 -0.031 1.00 92.19 186 ILE A C 1
ATOM 1432 O O . ILE A 1 186 ? -16.083 -5.774 -1.150 1.00 92.19 186 ILE A O 1
ATOM 1436 N N . SER A 1 187 ? -14.488 -4.898 0.169 1.00 90.88 187 SER A N 1
ATOM 1437 C CA . SER A 1 187 ? -13.804 -4.182 -0.913 1.00 90.88 187 SER A CA 1
ATOM 1438 C C . SER A 1 187 ? -13.310 -5.142 -2.001 1.00 90.88 187 SER A C 1
ATOM 1440 O O . SER A 1 187 ? -13.521 -4.881 -3.196 1.00 90.88 187 SER A O 1
ATOM 1442 N N . GLY A 1 188 ? -12.748 -6.282 -1.584 1.00 84.12 188 GLY A N 1
ATOM 1443 C CA . GLY A 1 188 ? -12.233 -7.327 -2.464 1.00 84.12 188 GLY A CA 1
ATOM 1444 C C . GLY A 1 188 ? -13.305 -8.181 -3.150 1.00 84.12 188 GLY A C 1
ATOM 1445 O O . GLY A 1 188 ? -13.046 -8.700 -4.231 1.00 84.12 188 GLY A O 1
ATOM 1446 N N . ALA A 1 189 ? -14.501 -8.327 -2.576 1.00 81.94 189 ALA A N 1
ATOM 1447 C CA . ALA A 1 189 ? -15.577 -9.154 -3.137 1.00 81.94 189 ALA A CA 1
ATOM 1448 C C . ALA A 1 189 ? -16.412 -8.452 -4.226 1.00 81.94 189 ALA A C 1
ATOM 1450 O O . ALA A 1 189 ? -17.285 -9.074 -4.834 1.00 81.94 189 ALA A O 1
ATOM 1451 N N . ARG A 1 190 ? -16.190 -7.157 -4.485 1.00 72.94 190 ARG A N 1
ATOM 1452 C CA . ARG A 1 190 ? -17.006 -6.420 -5.462 1.00 72.94 190 ARG A CA 1
ATOM 1453 C C . ARG A 1 190 ? -16.827 -6.975 -6.882 1.00 72.94 190 ARG A C 1
ATOM 1455 O O . ARG A 1 190 ? -15.696 -7.219 -7.307 1.00 72.94 190 ARG A O 1
ATOM 1462 N N . PRO A 1 191 ? -17.908 -7.107 -7.669 1.00 63.94 191 PRO A N 1
ATOM 1463 C CA . PRO A 1 191 ? -17.809 -7.520 -9.066 1.00 63.94 191 PRO A CA 1
ATOM 1464 C C . PRO A 1 191 ? -16.840 -6.625 -9.855 1.00 63.94 191 PRO A C 1
ATOM 1466 O O . PRO A 1 191 ? -16.982 -5.403 -9.873 1.00 63.94 191 PRO A O 1
ATOM 1469 N N . GLY A 1 192 ? -15.831 -7.234 -10.484 1.00 62.84 192 GLY A N 1
ATOM 1470 C CA . GLY A 1 192 ? -14.764 -6.527 -11.204 1.00 62.84 192 GLY A CA 1
ATOM 1471 C C . GLY A 1 192 ? -13.571 -6.079 -10.346 1.00 62.84 192 GLY A C 1
ATOM 1472 O O . GLY A 1 192 ? -12.594 -5.583 -10.906 1.00 62.84 192 GLY A O 1
ATOM 1473 N N . ALA A 1 193 ? -13.616 -6.271 -9.021 1.00 59.00 193 ALA A N 1
ATOM 1474 C CA . ALA A 1 193 ? -12.503 -5.996 -8.113 1.00 59.00 193 ALA A CA 1
ATOM 1475 C C . ALA A 1 193 ? -11.411 -7.056 -8.182 1.00 59.00 193 ALA A C 1
ATOM 1477 O O . ALA A 1 193 ? -10.235 -6.754 -8.366 1.00 59.00 193 ALA A O 1
ATOM 1478 N N . ARG A 1 194 ? -11.818 -8.318 -8.109 1.00 58.50 194 ARG A N 1
ATOM 1479 C CA . ARG A 1 194 ? -10.943 -9.439 -8.410 1.00 58.50 194 ARG A CA 1
ATOM 1480 C C . ARG A 1 194 ? -11.100 -9.746 -9.883 1.00 58.50 194 ARG A C 1
ATOM 1482 O O . ARG A 1 194 ? -12.182 -10.106 -10.343 1.00 58.50 194 ARG A O 1
ATOM 1489 N N . ARG A 1 195 ? -10.015 -9.613 -10.646 1.00 53.34 195 ARG A N 1
ATOM 1490 C CA . ARG A 1 195 ? -9.939 -10.268 -11.957 1.00 53.34 195 ARG A CA 1
ATOM 1491 C C . ARG A 1 195 ? -9.813 -11.772 -11.709 1.00 53.34 195 ARG A C 1
ATOM 1493 O O . ARG A 1 195 ? -8.736 -12.333 -11.883 1.00 53.34 195 ARG A O 1
ATOM 1500 N N . GLU A 1 196 ? -10.919 -12.416 -11.332 1.00 50.09 196 GLU A N 1
ATOM 1501 C CA . GLU A 1 196 ? -11.055 -13.880 -11.225 1.00 50.09 196 GLU A CA 1
ATOM 1502 C C . GLU A 1 196 ? -10.485 -14.583 -12.467 1.00 50.09 196 GLU A C 1
ATOM 1504 O O . GLU A 1 196 ? -9.927 -15.672 -12.384 1.00 50.09 196 GLU A O 1
ATOM 1509 N N . ALA A 1 197 ? -10.522 -13.904 -13.616 1.00 58.00 197 ALA A N 1
ATOM 1510 C CA . ALA A 1 197 ? -10.010 -14.381 -14.887 1.00 58.00 197 ALA A CA 1
ATOM 1511 C C . ALA A 1 197 ? -8.517 -14.755 -14.911 1.00 58.00 197 ALA A C 1
ATOM 1513 O O . ALA A 1 197 ? -8.167 -15.551 -15.767 1.00 58.00 197 ALA A O 1
ATOM 1514 N N . VAL A 1 198 ? -7.632 -14.216 -14.057 1.00 60.00 198 VAL A N 1
ATOM 1515 C CA . VAL A 1 198 ? -6.189 -14.558 -14.121 1.00 60.00 198 VAL A CA 1
ATOM 1516 C C . VAL A 1 198 ? -5.841 -15.719 -13.196 1.00 60.00 198 VAL A C 1
ATOM 1518 O O . VAL A 1 198 ? -5.151 -16.636 -13.626 1.00 60.00 198 VAL A O 1
ATOM 1521 N N . GLU A 1 199 ? -6.334 -15.729 -11.958 1.00 60.31 199 GLU A N 1
ATOM 1522 C CA . GLU A 1 199 ? -6.095 -16.848 -11.035 1.00 60.31 199 GLU A CA 1
ATOM 1523 C C . GLU A 1 199 ? -6.839 -18.106 -11.464 1.00 60.31 199 GLU A C 1
ATOM 1525 O O . GLU A 1 199 ? -6.214 -19.156 -11.537 1.00 60.31 199 GLU A O 1
ATOM 1530 N N . ALA A 1 200 ? -8.117 -18.013 -11.850 1.00 66.12 200 ALA A N 1
ATOM 1531 C CA . ALA A 1 200 ? -8.835 -19.164 -12.401 1.00 66.12 200 ALA A CA 1
ATOM 1532 C C . ALA A 1 200 ? -8.175 -19.672 -13.691 1.00 66.12 200 ALA A C 1
ATOM 1534 O O . ALA A 1 200 ? -8.200 -20.863 -13.981 1.00 66.12 200 ALA A O 1
ATOM 1535 N N . TYR A 1 201 ? -7.545 -18.780 -14.456 1.00 70.00 201 TYR A N 1
ATOM 1536 C CA . TYR A 1 201 ? -6.783 -19.151 -15.640 1.00 70.00 201 TYR A CA 1
ATOM 1537 C C . TYR A 1 201 ? -5.464 -19.848 -15.292 1.00 70.00 201 TYR A C 1
ATOM 1539 O O . TYR A 1 201 ? -5.196 -20.907 -15.846 1.00 70.00 201 TYR A O 1
ATOM 1547 N N . ILE A 1 202 ? -4.675 -19.328 -14.347 1.00 79.06 202 ILE A N 1
ATOM 1548 C CA . ILE A 1 202 ? -3.450 -19.993 -13.871 1.00 79.06 202 ILE A CA 1
ATOM 1549 C C . ILE A 1 202 ? -3.791 -21.340 -13.228 1.00 79.06 202 ILE A C 1
ATOM 1551 O O . ILE A 1 202 ? -3.116 -22.329 -13.500 1.00 79.06 202 ILE A O 1
ATOM 1555 N N . GLN A 1 203 ? -4.847 -21.394 -12.416 1.00 79.81 203 GLN A N 1
ATOM 1556 C CA . GLN A 1 203 ? -5.318 -22.622 -11.789 1.00 79.81 203 GLN A CA 1
ATOM 1557 C C . GLN A 1 203 ? -5.748 -23.633 -12.851 1.00 79.81 203 GLN A C 1
ATOM 1559 O O . GLN A 1 203 ? -5.262 -24.754 -12.842 1.00 79.81 203 GLN A O 1
ATOM 1564 N N . ARG A 1 204 ? -6.530 -23.212 -13.852 1.00 82.94 204 ARG A N 1
ATOM 1565 C CA . ARG A 1 204 ? -6.899 -24.060 -14.991 1.00 82.94 204 ARG A CA 1
ATOM 1566 C C . ARG A 1 204 ? -5.681 -24.595 -15.748 1.00 82.94 204 ARG A C 1
ATOM 1568 O O . ARG A 1 204 ? -5.701 -25.748 -16.165 1.00 82.94 204 ARG A O 1
ATOM 1575 N N . LEU A 1 205 ? -4.639 -23.785 -15.959 1.00 86.50 205 LEU A N 1
ATOM 1576 C CA . LEU A 1 205 ? -3.404 -24.247 -16.607 1.00 86.50 205 LEU A CA 1
ATOM 1577 C C . LEU A 1 205 ? -2.687 -25.297 -15.751 1.00 86.50 205 LEU A C 1
ATOM 1579 O O . LEU A 1 205 ? -2.312 -26.343 -16.273 1.00 86.50 205 LEU A O 1
ATOM 1583 N N . LYS A 1 206 ? -2.571 -25.064 -14.439 1.00 86.00 206 LYS A N 1
ATOM 1584 C CA . LYS A 1 206 ? -1.989 -26.033 -13.499 1.00 86.00 206 LYS A CA 1
ATOM 1585 C C . LYS A 1 206 ? -2.789 -27.328 -13.424 1.00 86.00 206 LYS A C 1
ATOM 1587 O O . LYS A 1 206 ? -2.190 -28.397 -13.346 1.00 86.00 206 LYS A O 1
ATOM 1592 N N . ASP A 1 207 ? -4.114 -27.245 -13.461 1.00 89.56 207 ASP A N 1
ATOM 1593 C CA . ASP A 1 207 ? -4.992 -28.415 -13.443 1.00 89.56 207 ASP A CA 1
ATOM 1594 C C . ASP A 1 207 ? -4.804 -29.248 -14.722 1.00 89.56 207 ASP A C 1
ATOM 1596 O O . ASP A 1 207 ? -4.722 -30.472 -14.651 1.00 89.56 207 ASP A O 1
ATOM 1600 N N . LEU A 1 208 ? -4.656 -28.596 -15.886 1.00 90.38 208 LEU A N 1
ATOM 1601 C CA . LEU A 1 208 ? -4.346 -29.263 -17.159 1.00 90.38 208 LEU A CA 1
ATOM 1602 C C . LEU A 1 208 ? -2.978 -29.959 -17.133 1.00 90.38 208 LEU A C 1
ATOM 1604 O O . LEU A 1 208 ? -2.860 -31.099 -17.579 1.00 90.38 208 LEU A O 1
ATOM 1608 N N . GLU A 1 209 ? -1.950 -29.293 -16.606 1.00 91.44 209 GLU A N 1
ATOM 1609 C CA . GLU A 1 209 ? -0.606 -29.865 -16.466 1.00 91.44 209 GLU A CA 1
ATOM 1610 C C . GLU A 1 209 ? -0.598 -31.043 -15.486 1.00 91.44 209 GLU A C 1
ATOM 1612 O O . GLU A 1 209 ? -0.070 -32.108 -15.801 1.00 91.44 209 GLU A O 1
ATOM 1617 N N . SER A 1 210 ? -1.251 -30.888 -14.334 1.00 90.19 210 SER A N 1
ATOM 1618 C CA . SER A 1 210 ? -1.331 -31.920 -13.294 1.00 90.19 210 SER A CA 1
ATOM 1619 C C . SER A 1 210 ? -2.104 -33.152 -13.764 1.00 90.19 210 SER A C 1
ATOM 1621 O O . SER A 1 210 ? -1.706 -34.274 -13.463 1.00 90.19 210 SER A O 1
ATOM 1623 N N . LEU A 1 211 ? -3.172 -32.959 -14.545 1.00 91.25 211 LEU A N 1
ATOM 1624 C CA . LEU A 1 211 ? -3.928 -34.054 -15.151 1.00 91.25 211 LEU A CA 1
ATOM 1625 C C . LEU A 1 211 ? -3.082 -34.860 -16.143 1.00 91.25 211 LEU A C 1
ATOM 1627 O O . LEU A 1 211 ? -3.207 -36.076 -16.201 1.00 91.25 211 LEU A O 1
ATOM 1631 N N . ALA A 1 212 ? -2.220 -34.217 -16.933 1.00 90.00 212 ALA A N 1
ATOM 1632 C CA . ALA A 1 212 ? -1.316 -34.957 -17.814 1.00 90.00 212 ALA A CA 1
ATOM 1633 C C . ALA A 1 212 ? -0.210 -35.671 -17.030 1.00 90.00 212 ALA A C 1
ATOM 1635 O O . ALA A 1 212 ? 0.126 -36.804 -17.358 1.00 90.00 212 ALA A O 1
ATOM 1636 N N . MET A 1 213 ? 0.308 -35.047 -15.970 1.00 89.56 213 MET A N 1
ATOM 1637 C CA . MET A 1 213 ? 1.309 -35.650 -15.084 1.00 89.56 213 MET A CA 1
ATOM 1638 C C . MET A 1 213 ? 0.791 -36.862 -14.295 1.00 89.56 213 MET A C 1
ATOM 1640 O O . MET A 1 213 ? 1.603 -37.615 -13.769 1.00 89.56 213 MET A O 1
ATOM 1644 N N . SER A 1 214 ? -0.528 -37.071 -14.185 1.00 92.31 214 SER A N 1
ATOM 1645 C CA . SER A 1 214 ? -1.081 -38.228 -13.468 1.00 92.31 214 SER A CA 1
ATOM 1646 C C . SER A 1 214 ? -1.061 -39.536 -14.268 1.00 92.31 214 SER A C 1
ATOM 1648 O O . SER A 1 214 ? -1.485 -40.560 -13.740 1.00 92.31 214 SER A O 1
ATOM 1650 N N . TYR A 1 215 ? -0.656 -39.509 -15.541 1.00 90.62 215 TYR A N 1
ATOM 1651 C CA . TYR A 1 215 ? -0.540 -40.708 -16.373 1.00 90.62 215 TYR A CA 1
ATOM 1652 C C . TYR A 1 215 ? 0.865 -41.313 -16.272 1.00 90.62 215 TYR A C 1
ATOM 1654 O O . TYR A 1 215 ? 1.863 -40.608 -16.428 1.00 90.62 215 TYR A O 1
ATOM 1662 N N . ASP A 1 216 ? 0.937 -42.630 -16.074 1.00 87.25 216 ASP A N 1
ATOM 1663 C CA . ASP A 1 216 ? 2.207 -43.359 -16.005 1.00 87.25 216 ASP A CA 1
ATOM 1664 C C . ASP A 1 216 ? 3.019 -43.208 -17.303 1.00 87.25 216 ASP A C 1
ATOM 1666 O O . ASP A 1 216 ? 2.486 -43.282 -18.413 1.00 87.25 216 ASP A O 1
ATOM 1670 N N . GLY A 1 217 ? 4.325 -42.973 -17.152 1.00 86.69 217 GLY A N 1
ATOM 1671 C CA . GLY A 1 217 ? 5.260 -42.696 -18.249 1.00 86.69 217 GLY A CA 1
ATOM 1672 C C . GLY A 1 217 ? 5.392 -41.213 -18.616 1.00 86.69 217 GLY A C 1
ATOM 1673 O O . GLY A 1 217 ? 6.336 -40.847 -19.316 1.00 86.69 217 GLY A O 1
ATOM 1674 N N . VAL A 1 218 ? 4.509 -40.329 -18.132 1.00 89.94 218 VAL A N 1
ATOM 1675 C CA . VAL A 1 218 ? 4.627 -38.879 -18.359 1.00 89.94 218 VAL A CA 1
ATOM 1676 C C . VAL A 1 218 ? 5.634 -38.268 -17.388 1.00 89.94 218 VAL A C 1
ATOM 1678 O O . VAL A 1 218 ? 5.426 -38.246 -16.179 1.00 89.94 218 VAL A O 1
ATOM 1681 N N . THR A 1 219 ? 6.719 -37.706 -17.919 1.00 88.69 219 THR A N 1
ATOM 1682 C CA . THR A 1 219 ? 7.777 -37.087 -17.107 1.00 88.69 219 THR A CA 1
ATOM 1683 C C . THR A 1 219 ? 7.599 -35.583 -16.947 1.00 88.69 219 THR A C 1
ATOM 1685 O O . THR A 1 219 ? 8.004 -35.026 -15.925 1.00 88.69 219 THR A O 1
ATOM 1688 N N . LYS A 1 220 ? 6.999 -34.905 -17.939 1.00 90.12 220 LYS A N 1
ATOM 1689 C CA . LYS A 1 220 ? 6.685 -33.464 -17.899 1.00 90.12 220 LYS A CA 1
ATOM 1690 C C . LYS A 1 220 ? 5.444 -33.133 -18.724 1.00 90.12 220 LYS A C 1
ATOM 1692 O O . LYS A 1 220 ? 5.264 -33.672 -19.814 1.00 90.12 220 LYS A O 1
ATOM 1697 N N . ALA A 1 221 ? 4.659 -32.159 -18.271 1.00 91.44 221 ALA A N 1
ATOM 1698 C CA . ALA A 1 221 ? 3.561 -31.573 -19.034 1.00 91.44 221 ALA A CA 1
ATOM 1699 C C . ALA A 1 221 ? 3.559 -30.043 -18.910 1.00 91.44 221 ALA A C 1
ATOM 1701 O O . ALA A 1 221 ? 3.788 -29.513 -17.827 1.00 91.44 221 ALA A O 1
ATOM 1702 N N . PHE A 1 222 ? 3.299 -29.344 -20.019 1.00 87.69 222 PHE A N 1
ATOM 1703 C CA . PHE A 1 222 ? 3.227 -27.880 -20.077 1.00 87.69 222 PHE A CA 1
ATOM 1704 C C . PHE A 1 222 ? 2.016 -27.432 -20.889 1.00 87.69 222 PHE A C 1
ATOM 1706 O O . PHE A 1 222 ? 1.856 -27.850 -22.042 1.00 87.69 222 PHE A O 1
ATOM 1713 N N . ALA A 1 223 ? 1.192 -26.551 -20.330 1.00 85.44 223 ALA A N 1
ATOM 1714 C CA . ALA A 1 223 ? 0.089 -25.934 -21.052 1.00 85.44 223 ALA A CA 1
ATOM 1715 C C . ALA A 1 223 ? 0.604 -24.742 -21.883 1.00 85.44 223 ALA A C 1
ATOM 1717 O O . ALA A 1 223 ? 1.193 -23.796 -21.362 1.00 85.44 223 ALA A O 1
ATOM 1718 N N . ILE A 1 224 ? 0.383 -24.778 -23.199 1.00 85.00 224 ILE A N 1
ATOM 1719 C CA . ILE A 1 224 ? 0.845 -23.782 -24.179 1.00 85.00 224 ILE A CA 1
ATOM 1720 C C . ILE A 1 224 ? -0.377 -23.077 -24.794 1.00 85.00 224 ILE A C 1
ATOM 1722 O O . ILE A 1 224 ? -1.514 -23.542 -24.684 1.00 85.00 224 ILE A O 1
ATOM 1726 N N . GLN A 1 225 ? -0.163 -21.906 -25.403 1.00 77.88 225 GLN A N 1
ATOM 1727 C CA . GLN A 1 225 ? -1.203 -21.107 -26.066 1.00 77.88 225 GLN A CA 1
ATOM 1728 C C . GLN A 1 225 ? -2.448 -20.899 -25.200 1.00 77.88 225 GLN A C 1
ATOM 1730 O O . GLN A 1 225 ? -3.578 -21.185 -25.600 1.00 77.88 225 GLN A O 1
ATOM 1735 N N . ALA A 1 226 ? -2.240 -20.419 -23.980 1.00 72.94 226 ALA A N 1
ATOM 1736 C CA . ALA A 1 226 ? -3.337 -20.159 -23.063 1.00 72.94 226 ALA A CA 1
ATOM 1737 C C . ALA A 1 226 ? -4.208 -21.386 -22.732 1.00 72.94 226 ALA A C 1
ATOM 1739 O O . ALA A 1 226 ? -5.413 -21.264 -22.509 1.00 72.94 226 ALA A O 1
ATOM 1740 N N . GLY A 1 227 ? -3.590 -22.572 -22.700 1.00 75.69 227 GLY A N 1
ATOM 1741 C CA . GLY A 1 227 ? -4.248 -23.831 -22.348 1.00 75.69 227 GLY A CA 1
ATOM 1742 C C . GLY A 1 227 ? -5.043 -24.457 -23.491 1.00 75.69 227 GLY A C 1
ATOM 1743 O O . GLY A 1 227 ? -5.854 -25.347 -23.242 1.00 75.69 227 GLY A O 1
ATOM 1744 N N . ARG A 1 228 ? -4.849 -23.988 -24.733 1.00 80.31 228 ARG A N 1
ATOM 1745 C CA . ARG A 1 228 ? -5.407 -24.620 -25.943 1.00 80.31 228 ARG A CA 1
ATOM 1746 C C . ARG A 1 228 ? -4.574 -25.798 -26.426 1.00 80.31 228 ARG A C 1
ATOM 1748 O O . ARG A 1 228 ? -5.094 -26.662 -27.123 1.00 80.31 228 ARG A O 1
ATOM 1755 N N . GLU A 1 229 ? -3.305 -25.827 -26.045 1.00 86.50 229 GLU A N 1
ATOM 1756 C CA . GLU A 1 229 ? -2.372 -26.893 -26.373 1.00 86.50 229 GLU A CA 1
ATOM 1757 C C . GLU A 1 229 ? -1.727 -27.406 -25.085 1.00 86.50 229 GLU A C 1
ATOM 1759 O O . GLU A 1 229 ? -1.473 -26.638 -24.157 1.00 86.50 229 GLU A O 1
ATOM 1764 N N . LEU A 1 230 ? -1.451 -28.707 -25.024 1.00 90.00 230 LEU A N 1
ATOM 1765 C CA . LEU A 1 230 ? -0.759 -29.340 -23.906 1.00 90.00 230 LEU A CA 1
ATOM 1766 C C . LEU A 1 230 ? 0.396 -30.160 -24.471 1.00 90.00 230 LEU A C 1
ATOM 1768 O O . LEU A 1 230 ? 0.182 -31.089 -25.250 1.00 90.00 230 LEU A O 1
ATOM 1772 N N . ARG A 1 231 ? 1.629 -29.796 -24.118 1.00 92.38 231 ARG A N 1
ATOM 1773 C CA . ARG A 1 231 ? 2.827 -30.534 -24.523 1.00 92.38 231 ARG A CA 1
ATOM 1774 C C . ARG A 1 231 ? 3.182 -31.523 -23.425 1.00 92.38 231 ARG A C 1
ATOM 1776 O O . ARG A 1 231 ? 3.501 -31.109 -22.316 1.00 92.38 231 ARG A O 1
ATOM 1783 N N . VAL A 1 232 ? 3.156 -32.805 -23.765 1.00 92.25 232 VAL A N 1
ATOM 1784 C CA . VAL A 1 232 ? 3.430 -33.918 -22.853 1.00 92.25 232 VAL A CA 1
ATOM 1785 C C . VAL A 1 232 ? 4.729 -34.597 -23.282 1.00 92.25 232 VAL A C 1
ATOM 1787 O O . VAL A 1 232 ? 4.909 -34.901 -24.460 1.00 92.25 232 VAL A O 1
ATOM 1790 N N . MET A 1 233 ? 5.648 -34.790 -22.341 1.00 89.94 233 MET A N 1
ATOM 1791 C CA . MET A 1 233 ? 6.888 -35.543 -22.520 1.00 89.94 233 MET A CA 1
ATOM 1792 C C . MET A 1 233 ? 6.727 -36.896 -21.843 1.00 89.94 233 MET A C 1
ATOM 1794 O O . MET A 1 233 ? 6.350 -36.957 -20.674 1.00 89.94 233 MET A O 1
ATOM 1798 N N . VAL A 1 234 ? 7.002 -37.958 -22.591 1.00 91.44 234 VAL A N 1
ATOM 1799 C CA . VAL A 1 234 ? 6.833 -39.341 -22.145 1.00 91.44 234 VAL A CA 1
ATOM 1800 C C . VAL A 1 234 ? 8.181 -40.038 -22.268 1.00 91.44 234 VAL A C 1
ATOM 1802 O O . VAL A 1 234 ? 8.857 -39.871 -23.285 1.00 91.44 234 VAL A O 1
ATOM 1805 N N . GLU A 1 235 ? 8.570 -40.799 -21.253 1.00 83.62 235 GLU A N 1
ATOM 1806 C CA . GLU A 1 235 ? 9.701 -41.725 -21.329 1.00 83.62 235 GLU A CA 1
ATOM 1807 C C . GLU A 1 235 ? 9.166 -43.158 -21.403 1.00 83.62 235 GLU A C 1
ATOM 1809 O O . GLU A 1 235 ? 8.182 -43.504 -20.750 1.00 83.62 235 GLU A O 1
ATOM 1814 N N . SER A 1 236 ? 9.791 -43.978 -22.248 1.00 72.50 236 SER A N 1
ATOM 1815 C CA . SER A 1 236 ? 9.621 -45.431 -22.197 1.00 72.50 236 SER A CA 1
ATOM 1816 C C . SER A 1 236 ? 10.520 -45.961 -21.089 1.00 72.50 236 SER A C 1
ATOM 1818 O O . SER A 1 236 ? 11.644 -45.472 -20.958 1.00 72.50 236 SER A O 1
ATOM 1820 N N . GLU A 1 237 ? 10.060 -46.972 -20.351 1.00 58.84 237 GLU A N 1
ATOM 1821 C CA . GLU A 1 237 ? 11.001 -47.882 -19.681 1.00 58.84 237 GLU A CA 1
ATOM 1822 C C . GLU A 1 237 ? 11.986 -48.483 -20.696 1.00 58.84 237 GLU A C 1
ATOM 1824 O O . GLU A 1 237 ? 11.569 -48.714 -21.864 1.00 58.84 237 GLU A O 1
#

pLDDT: mean 90.63, std 9.91, range [50.09, 98.69]